Protein AF-A0A2E4D4G0-F1 (afdb_monomer_lite)

Secondary structure (DSSP, 8-state):
-HHHHHH-TT---EEEE-S---TTSTTHHHHHHHHHHTTTT-SEEEEPPPGGG-TTS-TTTHHHHHHHHHHHTTT-HHHHHHHHHHHHHHHHHSS-TTS--GGG--S-SS--HHHHHHHHHTT-HHHHHHHHHHHHHH-TT--HHHHHHHHHHHHHHHHHHHSSSHHHHHHHTT--TTTHHHHHHHTTT--HHHHHHHHHHHHHHHHHHTTSS-S-HHHHHHHHHHHHHHHH----

Foldseek 3Di:
DQVVCVVPVPDAAEEEDADACDPPDPCNVVVVCVQVVCPVPHPYYHYDHDLVVLVLDDPVCSCVLVVCLCVVQPVNVVSSVVLSVVVCCVSVVDPDNPDPPCVPVDSPLQCDLVVLLVCLLQLVLVVNLVNLVSCCVVPVLPCVSNLVSQLLLLCLLLQLVPDPHNQVSNVVSVNDPVCSVSSCLQCVPADNVLSVVLNVLSVVLVCVSVVNDDDRNSVSSSVSSVSSSVRRPPDD

pLDDT: mean 77.41, std 14.79, range [38.28, 95.31]

Radius of gyration: 22.93 Å; chains: 1; bounding box: 68×39×56 Å

Structure (mmCIF, N/CA/C/O backbone):
data_AF-A0A2E4D4G0-F1
#
_entry.id   AF-A0A2E4D4G0-F1
#
loop_
_atom_site.group_PDB
_atom_site.id
_atom_site.type_symbol
_atom_site.label_atom_id
_atom_site.label_alt_id
_atom_site.label_comp_id
_atom_site.label_asym_id
_atom_site.label_entity_id
_atom_site.label_seq_id
_atom_site.pdbx_PDB_ins_code
_atom_site.Cartn_x
_atom_site.Cartn_y
_atom_site.Cartn_z
_atom_site.occupancy
_atom_site.B_iso_or_equiv
_atom_site.auth_seq_id
_atom_site.auth_comp_id
_atom_site.auth_asym_id
_atom_site.auth_atom_id
_atom_site.pdbx_PDB_model_num
ATOM 1 N N . ILE A 1 1 ? 33.700 16.990 -11.639 1.00 74.94 1 ILE A N 1
ATOM 2 C CA . ILE A 1 1 ? 33.362 15.566 -11.360 1.00 74.94 1 ILE A CA 1
ATOM 3 C C . ILE A 1 1 ? 34.624 14.723 -11.328 1.00 74.94 1 ILE A C 1
ATOM 5 O O . ILE A 1 1 ? 34.791 14.026 -10.346 1.00 74.94 1 ILE A O 1
ATOM 9 N N . ALA A 1 2 ? 35.503 14.803 -12.337 1.00 81.69 2 ALA A N 1
ATOM 10 C CA . ALA A 1 2 ? 36.790 14.097 -12.310 1.00 81.69 2 ALA A CA 1
ATOM 11 C C . ALA A 1 2 ? 37.608 14.423 -11.044 1.00 81.69 2 ALA A C 1
ATOM 13 O O . ALA A 1 2 ? 37.882 13.517 -10.274 1.00 81.69 2 ALA A O 1
ATOM 14 N N . GLU A 1 3 ? 37.838 15.709 -10.759 1.00 85.56 3 GLU A N 1
ATOM 15 C CA . GLU A 1 3 ? 38.512 16.170 -9.527 1.00 85.56 3 GLU A CA 1
ATOM 16 C C . GLU A 1 3 ? 37.806 15.669 -8.251 1.00 85.56 3 GLU A C 1
ATOM 18 O O . GLU A 1 3 ? 38.411 15.040 -7.398 1.00 85.56 3 GLU A O 1
ATOM 23 N N . LEU A 1 4 ? 36.476 15.809 -8.171 1.00 83.38 4 LEU A N 1
ATOM 24 C CA . LEU A 1 4 ? 35.685 15.307 -7.034 1.00 83.38 4 LEU A CA 1
ATOM 25 C C . LEU A 1 4 ? 35.773 13.784 -6.838 1.00 83.38 4 LEU A C 1
ATOM 27 O O . LEU A 1 4 ? 35.546 13.298 -5.733 1.00 83.38 4 LEU A O 1
ATOM 31 N N . ARG A 1 5 ? 36.043 13.017 -7.898 1.00 79.06 5 ARG A N 1
ATOM 32 C CA . ARG A 1 5 ? 36.268 11.571 -7.802 1.00 79.06 5 ARG A CA 1
ATOM 33 C C . ARG A 1 5 ? 37.649 11.245 -7.251 1.00 79.06 5 ARG A C 1
ATOM 35 O O . ARG A 1 5 ? 37.779 10.238 -6.562 1.00 79.06 5 ARG A O 1
ATOM 42 N N . GLU A 1 6 ? 38.646 12.061 -7.572 1.00 86.31 6 GLU A N 1
ATOM 43 C CA . GLU A 1 6 ? 39.994 11.934 -7.017 1.00 86.31 6 GLU A CA 1
ATOM 44 C C . GLU A 1 6 ? 39.981 12.252 -5.519 1.00 86.31 6 GLU A C 1
ATOM 46 O O . GLU A 1 6 ? 40.513 11.476 -4.726 1.00 86.31 6 GLU A O 1
ATOM 51 N N . ASP A 1 7 ? 39.269 13.310 -5.125 1.00 90.44 7 ASP A N 1
ATOM 52 C CA . ASP A 1 7 ? 39.141 13.720 -3.723 1.00 90.44 7 ASP A CA 1
ATOM 53 C C . ASP A 1 7 ? 38.283 12.749 -2.887 1.00 90.44 7 ASP A C 1
ATOM 55 O O . ASP A 1 7 ? 38.509 12.577 -1.686 1.00 90.44 7 ASP A O 1
ATOM 59 N N . TYR A 1 8 ? 37.292 12.095 -3.508 1.00 87.12 8 TYR A N 1
ATOM 60 C CA . TYR A 1 8 ? 36.326 11.232 -2.820 1.00 87.12 8 TYR A CA 1
ATOM 61 C C . TYR A 1 8 ? 36.075 9.910 -3.575 1.00 87.12 8 TYR A C 1
ATOM 63 O O . TYR A 1 8 ? 35.025 9.738 -4.204 1.00 87.12 8 TYR A O 1
ATOM 71 N N . PRO A 1 9 ? 36.980 8.916 -3.465 1.00 82.94 9 PRO A N 1
ATOM 72 C CA . PRO A 1 9 ? 36.956 7.701 -4.292 1.00 82.94 9 PRO A CA 1
ATOM 73 C C . PRO A 1 9 ? 35.755 6.777 -4.038 1.00 82.94 9 PRO A C 1
ATOM 75 O O . PRO A 1 9 ? 35.398 5.972 -4.895 1.00 82.94 9 PRO A O 1
ATOM 78 N N . ASN A 1 10 ? 35.110 6.890 -2.874 1.00 87.00 10 ASN A N 1
ATOM 79 C CA . ASN A 1 10 ? 33.938 6.085 -2.512 1.00 87.00 10 ASN A CA 1
ATOM 80 C C . ASN A 1 10 ? 32.603 6.744 -2.900 1.00 87.00 10 ASN A C 1
ATOM 82 O O . ASN A 1 10 ? 31.542 6.135 -2.738 1.00 87.00 10 ASN A O 1
ATOM 86 N N . THR A 1 11 ? 32.630 7.986 -3.389 1.00 83.69 11 THR A N 1
ATOM 87 C CA . THR A 1 11 ? 31.422 8.728 -3.753 1.00 83.69 11 THR A CA 1
ATOM 88 C C . THR A 1 11 ? 30.926 8.288 -5.125 1.00 83.69 11 THR A C 1
ATOM 90 O O . THR A 1 11 ? 31.657 8.337 -6.112 1.00 83.69 11 THR A O 1
ATOM 93 N N . ARG A 1 12 ? 29.653 7.883 -5.198 1.00 83.50 12 ARG A N 1
ATOM 94 C CA . ARG A 1 12 ? 28.996 7.525 -6.461 1.00 83.50 12 ARG A CA 1
ATOM 95 C C . ARG A 1 12 ? 28.355 8.747 -7.098 1.00 83.50 12 ARG A C 1
ATOM 97 O O . ARG A 1 12 ? 27.558 9.438 -6.465 1.00 83.50 12 ARG A O 1
ATOM 104 N N . PHE A 1 13 ? 28.644 8.970 -8.371 1.00 80.12 13 PHE A N 1
ATOM 105 C CA . PHE A 1 13 ? 28.104 10.075 -9.152 1.00 80.12 13 PHE A CA 1
ATOM 106 C C . PHE A 1 13 ? 27.099 9.543 -10.162 1.00 80.12 13 PHE A C 1
ATOM 108 O O . PHE A 1 13 ? 27.410 8.666 -10.962 1.00 80.12 13 PHE A O 1
ATOM 115 N N . SER A 1 14 ? 25.888 10.084 -10.141 1.00 79.00 14 SER A N 1
ATOM 116 C CA . SER A 1 14 ? 24.842 9.718 -11.093 1.00 79.00 14 SER A CA 1
ATOM 117 C C . SER A 1 14 ? 24.362 10.954 -11.830 1.00 79.00 14 SER A C 1
ATOM 119 O O . SER A 1 14 ? 24.298 12.036 -11.248 1.00 79.00 14 SER A O 1
ATOM 121 N N . GLN A 1 15 ? 24.023 10.798 -13.106 1.00 74.50 15 GLN A N 1
ATOM 122 C CA . GLN A 1 15 ? 23.430 11.871 -13.901 1.00 74.50 15 GLN A CA 1
ATOM 123 C C . GLN A 1 15 ? 21.972 11.552 -14.227 1.00 74.50 15 GLN A C 1
ATOM 125 O O . GLN A 1 15 ? 21.652 10.420 -14.584 1.00 74.50 15 GLN A O 1
ATOM 130 N N . TRP A 1 16 ? 21.100 12.551 -14.110 1.00 72.94 16 TRP A N 1
ATOM 131 C CA . TRP A 1 16 ? 19.682 12.449 -14.446 1.00 72.94 16 TRP A CA 1
ATOM 132 C C . TRP A 1 16 ? 19.386 13.343 -15.645 1.00 72.94 16 TRP A C 1
ATOM 134 O O . TRP A 1 16 ? 19.609 14.553 -15.594 1.00 72.94 16 TRP A O 1
ATOM 144 N N . PHE A 1 17 ? 18.851 12.754 -16.710 1.00 70.56 17 PHE A N 1
ATOM 145 C CA . PHE A 1 17 ? 18.351 13.475 -17.873 1.00 70.56 17 PHE A CA 1
ATOM 146 C C . PHE A 1 17 ? 16.834 13.360 -17.941 1.00 70.56 17 PHE A C 1
ATOM 148 O O . PHE A 1 17 ? 16.296 12.261 -18.043 1.00 70.56 17 PHE A O 1
ATOM 155 N N . LEU A 1 18 ? 16.174 14.517 -17.866 1.00 57.22 18 LEU A N 1
ATOM 156 C CA . LEU A 1 18 ? 14.727 14.653 -18.044 1.00 57.22 18 LEU A CA 1
ATOM 157 C C . LEU A 1 18 ? 14.328 14.740 -19.526 1.00 57.22 18 LEU A C 1
ATOM 159 O O . LEU A 1 18 ? 13.176 14.483 -19.873 1.00 57.22 18 LEU A O 1
ATOM 163 N N . ASP A 1 19 ? 15.279 15.099 -20.391 1.00 62.31 19 ASP A N 1
ATOM 164 C CA . ASP A 1 19 ? 15.033 15.279 -21.816 1.00 62.31 19 ASP A CA 1
ATOM 165 C C . ASP A 1 19 ? 15.034 13.919 -22.540 1.00 62.31 19 ASP A C 1
ATOM 167 O O . ASP A 1 19 ? 16.010 13.164 -22.427 1.00 62.31 19 ASP A O 1
ATOM 171 N N . PRO A 1 20 ? 13.991 13.595 -23.328 1.00 62.28 20 PRO A N 1
ATOM 172 C CA . PRO A 1 20 ? 13.909 12.322 -24.029 1.00 62.28 20 PRO A CA 1
ATOM 173 C C . PRO A 1 20 ? 14.962 12.229 -25.141 1.00 62.28 20 PRO A C 1
ATOM 175 O O . PRO A 1 20 ? 15.155 13.150 -25.940 1.00 62.28 20 PRO A O 1
ATOM 178 N N . LEU A 1 21 ? 15.606 11.065 -25.257 1.00 68.00 21 LEU A N 1
ATOM 179 C CA . LEU A 1 21 ? 16.552 10.778 -26.338 1.00 68.00 21 LEU A CA 1
ATOM 180 C C . LEU A 1 21 ? 15.818 10.251 -27.587 1.00 68.00 21 LEU A C 1
ATOM 182 O O . LEU A 1 21 ? 15.889 9.069 -27.923 1.00 68.00 21 LEU A O 1
ATOM 186 N N . ASN A 1 22 ? 15.085 11.131 -28.271 1.00 69.81 22 ASN A N 1
ATOM 187 C CA . ASN A 1 22 ? 14.327 10.794 -29.480 1.00 69.81 22 ASN A CA 1
ATOM 188 C C . ASN A 1 22 ? 15.155 11.042 -30.753 1.00 69.81 22 ASN A C 1
ATOM 190 O O . ASN A 1 22 ? 15.448 12.191 -31.060 1.00 69.81 22 ASN A O 1
ATOM 194 N N . LYS A 1 23 ? 15.452 9.992 -31.539 1.00 71.69 23 LYS A N 1
ATOM 195 C CA . LYS A 1 23 ? 16.206 10.077 -32.814 1.00 71.69 23 LYS A CA 1
ATOM 196 C C . LYS A 1 23 ? 15.590 11.013 -33.860 1.00 71.69 23 LYS A C 1
ATOM 198 O O . LYS A 1 23 ? 16.306 11.487 -34.733 1.00 71.69 23 LYS A O 1
ATOM 203 N N . LYS A 1 24 ? 14.276 11.244 -33.794 1.00 72.81 24 LYS A N 1
ATOM 204 C CA . LYS A 1 24 ? 13.523 12.125 -34.704 1.00 72.81 24 LYS A CA 1
ATOM 205 C C . LYS A 1 24 ? 13.289 13.523 -34.110 1.00 72.81 24 LYS A C 1
ATOM 207 O O . LYS A 1 24 ? 12.659 14.354 -34.754 1.00 72.81 24 LYS A O 1
ATOM 212 N N . GLY A 1 25 ? 13.731 13.768 -32.875 1.00 71.81 25 GLY A N 1
ATOM 213 C CA . GLY A 1 25 ? 13.549 15.045 -32.190 1.00 71.81 25 GLY A CA 1
ATOM 214 C C . GLY A 1 25 ? 14.557 16.105 -32.650 1.00 71.81 25 GLY A C 1
ATOM 215 O O . GLY A 1 25 ? 15.675 15.752 -33.031 1.00 71.81 25 GLY A O 1
ATOM 216 N N . PRO A 1 26 ? 14.204 17.402 -32.571 1.00 78.44 26 PRO A N 1
ATOM 217 C CA . PRO A 1 26 ? 15.084 18.494 -32.999 1.00 78.44 26 PRO A CA 1
ATOM 218 C C . PRO A 1 26 ? 16.384 18.567 -32.181 1.00 78.44 26 PRO A C 1
ATOM 220 O O . PRO A 1 26 ? 17.428 18.931 -32.712 1.00 78.44 26 PRO A O 1
ATOM 223 N N . ASP A 1 27 ? 16.342 18.152 -30.911 1.00 79.81 27 ASP A N 1
ATOM 224 C CA . ASP A 1 27 ? 17.476 18.216 -29.982 1.00 79.81 27 ASP A CA 1
ATOM 225 C C . ASP A 1 27 ? 18.248 16.894 -29.846 1.00 79.81 27 ASP A C 1
ATOM 227 O O . ASP A 1 27 ? 19.063 16.750 -28.934 1.00 79.81 27 ASP A O 1
ATOM 231 N N . TYR A 1 28 ? 18.021 15.911 -30.728 1.00 79.88 28 TYR A N 1
ATOM 232 C CA . TYR A 1 28 ? 18.609 14.571 -30.597 1.00 79.88 28 TYR A CA 1
A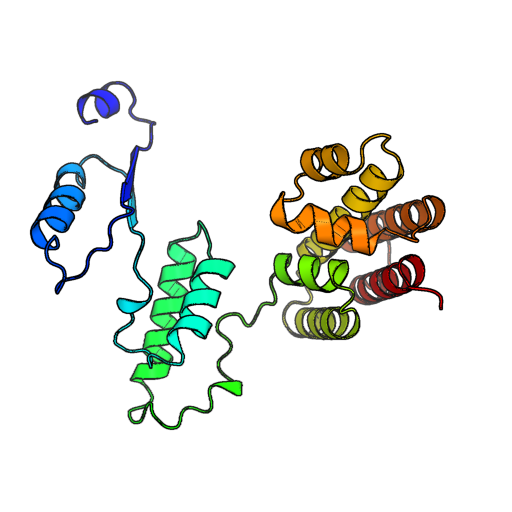TOM 233 C C . TYR A 1 28 ? 20.134 14.591 -30.429 1.00 79.88 28 TYR A C 1
ATOM 235 O O . TYR A 1 28 ? 20.656 14.063 -29.445 1.00 79.88 28 TYR A O 1
ATOM 243 N N . GLU A 1 29 ? 20.852 15.226 -31.359 1.00 83.38 29 GLU A N 1
ATOM 244 C CA . GLU A 1 29 ? 22.320 15.258 -31.331 1.00 83.38 29 GLU A CA 1
ATOM 245 C C . GLU A 1 29 ? 22.845 16.045 -30.125 1.00 83.38 29 GLU A C 1
ATOM 247 O O . GLU A 1 29 ? 23.839 15.660 -29.504 1.00 83.38 29 GLU A O 1
ATOM 252 N N . ARG A 1 30 ? 22.130 17.101 -29.718 1.00 83.88 30 ARG A N 1
ATOM 253 C CA . ARG A 1 30 ? 22.478 17.898 -28.537 1.00 83.88 30 ARG A CA 1
ATOM 254 C C . ARG A 1 30 ? 22.303 17.093 -27.249 1.00 83.88 30 ARG A C 1
ATOM 256 O O . ARG A 1 30 ? 23.202 17.089 -26.409 1.00 83.88 30 ARG A O 1
ATOM 263 N N . ASN A 1 31 ? 21.190 16.380 -27.097 1.00 78.81 31 ASN A N 1
ATOM 264 C CA . ASN A 1 31 ? 20.902 15.561 -25.917 1.00 78.81 31 ASN A CA 1
ATOM 265 C C . ASN A 1 31 ? 21.827 14.344 -25.837 1.00 78.81 31 ASN A C 1
ATOM 267 O O . ASN A 1 31 ? 22.369 14.054 -24.771 1.00 78.81 31 ASN A O 1
ATOM 271 N N . LYS A 1 32 ? 22.093 13.695 -26.974 1.00 79.94 32 LYS A N 1
ATOM 272 C CA . LYS A 1 32 ? 23.083 12.619 -27.087 1.00 79.94 32 LYS A CA 1
ATOM 273 C C . LYS A 1 32 ? 24.466 13.088 -26.641 1.00 79.94 32 LYS A C 1
ATOM 275 O O . LYS A 1 32 ? 25.090 12.422 -25.820 1.00 79.94 32 LYS A O 1
ATOM 280 N N . SER A 1 33 ? 24.921 14.239 -27.136 1.00 84.25 33 SER A N 1
ATOM 281 C CA . SER A 1 33 ? 26.211 14.814 -26.746 1.00 84.25 33 SER A CA 1
ATOM 282 C C . SER A 1 33 ? 26.276 15.086 -25.237 1.00 84.25 33 SER A C 1
ATOM 284 O O . SER A 1 33 ? 27.217 14.652 -24.579 1.00 84.25 33 SER A O 1
ATOM 286 N N . ARG A 1 34 ? 25.225 15.678 -24.650 1.00 80.56 34 ARG A N 1
ATOM 287 C CA . ARG A 1 34 ? 25.148 15.952 -23.200 1.00 80.56 34 ARG A CA 1
ATOM 288 C C . ARG A 1 34 ? 25.203 14.685 -22.341 1.00 80.56 34 ARG A C 1
ATOM 290 O O . ARG A 1 34 ? 25.843 14.699 -21.294 1.00 80.56 34 ARG A O 1
ATOM 297 N N . ILE A 1 35 ? 24.541 13.609 -22.766 1.00 77.56 35 ILE A N 1
ATOM 298 C CA . ILE A 1 35 ? 24.554 12.324 -22.049 1.00 77.56 35 ILE A CA 1
ATOM 299 C C . ILE A 1 35 ? 25.943 11.679 -22.111 1.00 77.56 35 ILE A C 1
ATOM 301 O O . ILE A 1 35 ? 26.424 11.144 -21.109 1.00 77.56 35 ILE A O 1
ATOM 305 N N . LEU A 1 36 ? 26.585 11.727 -23.281 1.00 81.50 36 LEU A N 1
ATOM 306 C CA . LEU A 1 36 ? 27.878 11.086 -23.518 1.00 81.50 36 LEU A CA 1
ATOM 307 C C . LEU A 1 36 ? 29.057 11.861 -22.920 1.00 81.50 36 LEU A C 1
ATOM 309 O O . LEU A 1 36 ? 30.050 11.233 -22.560 1.00 81.50 36 LEU A O 1
ATOM 313 N N . ASP A 1 37 ? 28.938 13.180 -22.767 1.00 83.75 37 ASP A N 1
ATOM 314 C CA . ASP A 1 37 ? 29.978 14.070 -22.230 1.00 83.75 37 ASP A CA 1
ATOM 315 C C . ASP A 1 37 ? 30.582 13.553 -20.912 1.00 83.75 37 ASP A C 1
ATOM 317 O O . ASP A 1 37 ? 31.798 13.532 -20.725 1.00 83.75 37 ASP A O 1
ATOM 321 N N . LYS A 1 38 ? 29.733 13.042 -20.013 1.00 79.12 38 LYS A N 1
ATOM 322 C CA . LYS A 1 38 ? 30.135 12.648 -18.652 1.00 79.12 38 LYS A CA 1
ATOM 323 C C . LYS A 1 38 ? 30.125 11.143 -18.416 1.00 79.12 38 LYS A C 1
ATOM 325 O O . LYS A 1 38 ? 30.397 10.708 -17.301 1.00 79.12 38 LYS A O 1
ATOM 330 N N . ILE A 1 39 ? 29.887 10.334 -19.452 1.00 79.44 39 ILE A N 1
ATOM 331 C CA . ILE A 1 39 ? 29.673 8.884 -19.312 1.00 79.44 39 ILE A CA 1
ATOM 332 C C . ILE A 1 39 ? 30.870 8.142 -18.698 1.00 79.44 39 ILE A C 1
ATOM 334 O O . ILE A 1 39 ? 30.696 7.110 -18.063 1.00 79.44 39 ILE A O 1
ATOM 338 N N . LYS A 1 40 ? 32.088 8.678 -18.858 1.00 78.44 40 LYS A N 1
ATOM 339 C CA . LYS A 1 40 ? 33.323 8.090 -18.313 1.00 78.44 40 LYS A CA 1
ATOM 340 C C . LYS A 1 40 ? 33.565 8.408 -16.834 1.00 78.44 40 LYS A C 1
ATOM 342 O O . LYS A 1 40 ? 34.407 7.767 -16.217 1.00 78.44 40 LYS A O 1
ATOM 347 N N . VAL A 1 41 ? 32.882 9.413 -16.286 1.00 80.00 41 VAL A N 1
ATOM 348 C CA . VAL A 1 41 ? 33.127 9.940 -14.929 1.00 80.00 41 VAL A CA 1
ATOM 349 C C . VAL A 1 41 ? 31.915 9.801 -14.003 1.00 80.00 41 VAL A C 1
ATOM 351 O O . VAL A 1 41 ? 31.972 10.232 -12.854 1.00 80.00 41 VAL A O 1
ATOM 354 N N . VAL A 1 42 ? 30.829 9.194 -14.489 1.00 80.69 42 VAL A N 1
ATOM 355 C CA . VAL A 1 42 ? 29.613 8.883 -13.724 1.00 80.69 42 VAL A CA 1
ATOM 356 C C . VAL A 1 42 ? 29.442 7.370 -13.604 1.00 80.69 42 VAL A C 1
ATOM 358 O O . VAL A 1 42 ? 29.780 6.622 -14.516 1.00 80.69 42 VAL A O 1
ATOM 361 N N . ASP A 1 43 ? 28.895 6.921 -12.482 1.00 79.25 43 ASP A N 1
ATOM 362 C CA . ASP A 1 43 ? 28.601 5.513 -12.196 1.00 79.25 43 ASP A CA 1
ATOM 363 C C . ASP A 1 43 ? 27.317 5.044 -12.875 1.00 79.25 43 ASP A C 1
ATOM 365 O O . ASP A 1 43 ? 27.180 3.876 -13.235 1.00 79.25 43 ASP A O 1
ATOM 369 N N . SER A 1 44 ? 26.350 5.948 -13.042 1.00 68.88 44 SER A N 1
ATOM 370 C CA . SER A 1 44 ? 25.077 5.622 -13.674 1.00 68.88 44 SER A CA 1
ATOM 371 C C . SER A 1 44 ? 24.425 6.833 -14.340 1.00 68.88 44 SER A C 1
ATOM 373 O O . SER A 1 44 ? 24.679 7.989 -13.997 1.00 68.88 44 SER A O 1
ATOM 375 N N . THR A 1 45 ? 23.594 6.555 -15.344 1.00 62.94 45 THR A N 1
ATOM 376 C CA . THR A 1 45 ? 22.823 7.550 -16.095 1.00 62.94 45 THR A CA 1
ATOM 377 C C . THR A 1 45 ? 21.357 7.154 -16.074 1.00 62.94 45 THR A C 1
ATOM 379 O O . THR A 1 45 ? 21.002 6.082 -16.561 1.00 62.94 45 THR A O 1
ATOM 382 N N . PHE A 1 46 ? 20.517 8.033 -15.542 1.00 60.66 46 PHE A N 1
ATOM 383 C CA . PHE A 1 46 ? 19.069 7.892 -15.524 1.00 60.66 46 PHE A CA 1
ATOM 384 C C . PHE A 1 46 ? 18.489 8.690 -16.693 1.00 60.66 46 PHE A C 1
ATOM 386 O O . PHE A 1 46 ? 18.737 9.891 -16.806 1.00 60.66 46 PHE A O 1
ATOM 393 N N . LEU A 1 47 ? 17.753 8.017 -17.577 1.00 60.03 47 LEU A N 1
ATOM 394 C CA . LEU A 1 47 ? 17.079 8.626 -18.723 1.00 60.03 47 LEU A CA 1
ATOM 395 C C . LEU A 1 47 ? 15.571 8.488 -18.529 1.00 60.03 47 LEU A C 1
ATOM 397 O O . LEU A 1 47 ? 15.082 7.374 -18.341 1.00 60.03 47 LEU A O 1
ATOM 401 N N . THR A 1 48 ? 14.828 9.584 -18.633 1.00 54.00 48 THR A N 1
ATOM 402 C CA . THR A 1 48 ? 13.376 9.515 -18.818 1.00 54.00 48 THR A CA 1
ATOM 403 C C . THR A 1 48 ? 13.094 9.239 -20.292 1.00 54.00 48 THR A C 1
ATOM 405 O O . THR A 1 48 ? 13.501 9.979 -21.190 1.00 54.00 48 THR A O 1
ATOM 408 N N . THR A 1 49 ? 12.432 8.123 -20.581 1.00 54.09 49 THR A N 1
ATOM 409 C CA . THR A 1 49 ? 11.953 7.841 -21.938 1.00 54.09 49 THR A CA 1
ATOM 410 C C . THR A 1 49 ? 10.503 8.289 -22.042 1.00 54.09 49 THR A C 1
ATOM 412 O O . THR A 1 49 ? 9.689 7.960 -21.185 1.00 54.09 49 THR A O 1
ATOM 415 N N . SER A 1 50 ? 10.185 9.075 -23.078 1.00 57.03 50 SER A N 1
ATOM 416 C CA . SER A 1 50 ? 8.786 9.342 -23.423 1.00 57.03 50 SER A CA 1
ATOM 417 C C . SER A 1 50 ? 8.116 8.009 -23.777 1.00 57.03 50 SER A C 1
ATOM 419 O O . SER A 1 50 ? 8.741 7.225 -24.503 1.00 57.03 50 SER A O 1
ATOM 421 N N . PRO A 1 51 ? 6.870 7.753 -23.340 1.00 56.31 51 PRO A N 1
ATOM 422 C CA . PRO A 1 51 ? 6.079 6.613 -23.797 1.00 56.31 51 PRO A CA 1
ATOM 423 C C . PRO A 1 51 ? 6.089 6.465 -25.327 1.00 56.31 51 PRO A C 1
ATOM 425 O O . PRO A 1 51 ? 6.191 5.352 -25.832 1.00 56.31 51 PRO A O 1
ATOM 428 N N . ASP A 1 52 ? 6.135 7.577 -26.071 1.00 58.00 52 ASP A N 1
ATOM 429 C CA . ASP A 1 52 ? 6.200 7.597 -27.542 1.00 58.00 52 ASP A CA 1
ATOM 430 C C . ASP A 1 52 ? 7.434 6.885 -28.138 1.00 58.00 52 ASP A C 1
ATOM 432 O O . ASP A 1 52 ? 7.484 6.625 -29.340 1.00 58.00 52 ASP A O 1
ATOM 436 N N . ALA A 1 53 ? 8.447 6.565 -27.324 1.00 61.78 53 ALA A N 1
ATOM 437 C CA . ALA A 1 53 ? 9.624 5.801 -27.738 1.00 61.78 53 ALA A CA 1
ATOM 438 C C . ALA A 1 53 ? 9.355 4.286 -27.881 1.00 61.78 53 ALA A C 1
ATOM 440 O O . ALA A 1 53 ? 10.200 3.559 -28.417 1.00 61.78 53 ALA A O 1
ATOM 441 N N . LEU A 1 54 ? 8.197 3.789 -27.430 1.00 69.81 54 LEU A N 1
ATOM 442 C CA . LEU A 1 54 ? 7.774 2.392 -27.578 1.00 69.81 54 LEU A CA 1
ATOM 443 C C . LEU A 1 54 ? 7.115 2.158 -28.952 1.00 69.81 54 LEU A C 1
ATOM 445 O O . LEU A 1 54 ? 5.967 1.741 -29.032 1.00 69.81 54 LEU A O 1
ATOM 449 N N . GLU A 1 55 ? 7.853 2.384 -30.048 1.00 70.75 55 GLU A N 1
ATOM 450 C CA . GLU A 1 55 ? 7.330 2.295 -31.434 1.00 70.75 55 GLU A CA 1
ATOM 451 C C . GLU A 1 55 ? 6.734 0.918 -31.809 1.00 70.75 55 GLU A C 1
ATOM 453 O O . GLU A 1 55 ? 6.016 0.806 -32.798 1.00 70.75 55 GLU A O 1
ATOM 458 N N . PHE A 1 56 ? 7.042 -0.136 -31.046 1.00 75.06 56 PHE A N 1
ATOM 459 C CA . PHE A 1 56 ? 6.519 -1.491 -31.256 1.00 75.06 56 PHE A CA 1
ATOM 460 C C . PHE A 1 56 ? 5.124 -1.706 -30.646 1.00 75.06 56 PHE A C 1
ATOM 462 O O . PHE A 1 56 ? 4.503 -2.734 -30.912 1.00 75.06 56 PHE A O 1
ATOM 469 N N . LEU A 1 57 ? 4.658 -0.780 -29.804 1.00 72.69 57 LEU A N 1
ATOM 470 C CA . LEU A 1 57 ? 3.385 -0.869 -29.104 1.00 72.69 57 LEU A CA 1
ATOM 471 C C . LEU A 1 57 ? 2.323 -0.022 -29.835 1.00 72.69 57 LEU A C 1
ATOM 473 O O . LEU A 1 57 ? 2.608 1.127 -30.187 1.00 72.69 57 LEU A O 1
ATOM 477 N N . PRO A 1 58 ? 1.102 -0.541 -30.064 1.00 76.38 58 PRO A N 1
ATOM 478 C CA . PRO A 1 58 ? -0.002 0.251 -30.603 1.00 76.38 58 PRO A CA 1
ATOM 479 C C . PRO A 1 58 ? -0.289 1.506 -29.762 1.00 76.38 58 PRO A C 1
ATOM 481 O O . PRO A 1 58 ? -0.203 1.486 -28.533 1.00 76.38 58 PRO A O 1
ATOM 484 N N . LYS A 1 59 ? -0.616 2.623 -30.427 1.00 72.06 59 LYS A N 1
ATOM 485 C CA . LYS A 1 59 ? -0.773 3.940 -29.775 1.00 72.06 59 LYS A CA 1
ATOM 486 C C . LYS A 1 59 ? -1.906 3.981 -28.749 1.00 72.06 59 LYS A C 1
ATOM 488 O O . LYS A 1 59 ? -1.821 4.726 -27.782 1.00 72.06 59 LYS A O 1
ATOM 493 N N . ASP A 1 60 ? -2.954 3.207 -28.976 1.00 68.25 60 ASP A N 1
ATOM 494 C CA . ASP A 1 60 ? -4.109 3.017 -28.097 1.00 68.25 60 ASP A CA 1
ATOM 495 C C . ASP A 1 60 ? -3.761 2.234 -26.823 1.00 68.25 60 ASP A C 1
ATOM 497 O O . ASP A 1 60 ? -4.328 2.495 -25.765 1.00 68.25 60 ASP A O 1
ATOM 501 N N . LEU A 1 61 ? -2.767 1.345 -26.896 1.00 68.06 61 LEU A N 1
ATOM 502 C CA . LEU A 1 61 ? -2.274 0.553 -25.766 1.00 68.06 61 LEU A CA 1
ATOM 503 C C . LEU A 1 61 ? -1.147 1.253 -24.988 1.00 68.06 61 LEU A C 1
ATOM 505 O O . LEU A 1 61 ? -0.805 0.849 -23.874 1.00 68.06 61 LEU A O 1
ATOM 509 N N . LEU A 1 62 ? -0.581 2.324 -25.552 1.00 67.94 62 LEU A N 1
ATOM 510 C CA . LEU A 1 62 ? 0.498 3.109 -24.958 1.00 67.94 62 LEU A CA 1
ATOM 511 C C . LEU A 1 62 ? 0.142 3.700 -23.582 1.00 67.94 62 LEU A C 1
ATOM 513 O O . LEU A 1 62 ? 0.954 3.553 -22.666 1.00 67.94 62 LEU A O 1
ATOM 517 N N . PRO A 1 63 ? -1.035 4.330 -23.377 1.00 62.72 63 PRO A N 1
ATOM 518 C CA . PRO A 1 63 ? -1.394 4.872 -22.069 1.00 62.72 63 PRO A CA 1
ATOM 519 C C . PRO A 1 63 ? -1.568 3.774 -21.017 1.00 62.72 63 PRO A C 1
ATOM 521 O O . PRO A 1 63 ? -1.228 3.993 -19.859 1.00 62.72 63 PRO A O 1
ATOM 524 N N . LEU A 1 64 ? -2.054 2.597 -21.427 1.00 62.78 64 LEU A N 1
ATOM 525 C CA . LEU A 1 64 ? -2.263 1.453 -20.545 1.00 62.78 64 LEU A CA 1
ATOM 526 C C . LEU A 1 64 ? -0.918 0.865 -20.100 1.00 62.78 64 LEU A C 1
ATOM 528 O O . LEU A 1 64 ? -0.561 0.955 -18.931 1.00 62.78 64 LEU A O 1
ATOM 532 N N . PHE A 1 65 ? -0.124 0.334 -21.032 1.00 70.06 65 PHE A N 1
ATOM 533 C CA . PHE A 1 65 ? 1.126 -0.348 -20.683 1.00 70.06 65 PHE A CA 1
ATOM 534 C C . PHE A 1 65 ? 2.252 0.614 -20.297 1.00 70.06 65 PHE A C 1
ATOM 536 O O . PHE A 1 65 ? 3.008 0.340 -19.367 1.00 70.06 65 PHE A O 1
ATOM 543 N N . GLY A 1 66 ? 2.362 1.757 -20.979 1.00 68.62 66 GLY A N 1
ATOM 544 C CA . GLY A 1 66 ? 3.336 2.792 -20.635 1.00 68.62 66 GLY A CA 1
ATOM 545 C C . GLY A 1 66 ? 3.045 3.413 -19.268 1.00 68.62 66 GLY A C 1
ATOM 546 O O . GLY A 1 66 ? 3.971 3.609 -18.480 1.00 68.62 66 GLY A O 1
ATOM 547 N N . GLY A 1 67 ? 1.764 3.650 -18.960 1.00 61.09 67 GLY A N 1
ATOM 548 C CA . GLY A 1 67 ? 1.315 4.103 -17.644 1.00 61.09 67 GLY A CA 1
ATOM 549 C C . GLY A 1 67 ? 1.633 3.091 -16.543 1.00 61.09 67 GLY A C 1
ATOM 550 O O . GLY A 1 67 ? 2.259 3.464 -15.551 1.00 61.09 67 GLY A O 1
ATOM 551 N N . SER A 1 68 ? 1.293 1.813 -16.742 1.00 60.66 68 SER A N 1
ATOM 552 C CA . SER A 1 68 ? 1.572 0.747 -15.770 1.00 60.66 68 SER A CA 1
ATOM 553 C C . SER A 1 68 ? 3.066 0.554 -15.514 1.00 60.66 68 SER A C 1
ATOM 555 O O . SER A 1 68 ? 3.478 0.475 -14.362 1.00 60.66 68 SER A O 1
ATOM 557 N N . ILE A 1 69 ? 3.915 0.546 -16.548 1.00 69.44 69 ILE A N 1
ATOM 558 C CA . ILE A 1 69 ? 5.371 0.409 -16.364 1.00 69.44 69 ILE A CA 1
ATOM 559 C C . ILE A 1 69 ? 5.945 1.588 -15.580 1.00 69.44 69 ILE A C 1
ATOM 561 O O . ILE A 1 69 ? 6.777 1.386 -14.691 1.00 69.44 69 ILE A O 1
ATOM 565 N N . PHE A 1 70 ? 5.499 2.805 -15.902 1.00 63.75 70 PHE A N 1
ATOM 566 C CA . PHE A 1 70 ? 5.932 4.011 -15.209 1.00 63.75 70 PHE A CA 1
ATOM 567 C C . PHE A 1 70 ? 5.517 3.992 -13.734 1.00 63.75 70 PHE A C 1
ATOM 569 O O . PHE A 1 70 ? 6.368 4.195 -12.873 1.00 63.75 70 PHE A O 1
ATOM 576 N N . GLN A 1 71 ? 4.246 3.700 -13.444 1.00 55.28 71 GLN A N 1
ATOM 577 C CA . GLN A 1 71 ? 3.706 3.688 -12.081 1.00 55.28 71 GLN A CA 1
ATOM 578 C C . GLN A 1 71 ? 4.285 2.542 -11.236 1.00 55.28 71 GLN A C 1
ATOM 580 O O . GLN A 1 71 ? 4.681 2.760 -10.094 1.00 55.28 71 GLN A O 1
ATOM 585 N N . ASN A 1 72 ? 4.395 1.334 -11.798 1.00 56.66 72 ASN A N 1
ATOM 586 C CA . ASN A 1 72 ? 4.790 0.133 -11.049 1.00 56.66 72 ASN A CA 1
ATOM 587 C C . ASN A 1 72 ? 6.292 0.051 -10.774 1.00 56.66 72 ASN A C 1
ATOM 589 O O . ASN A 1 72 ? 6.724 -0.645 -9.858 1.00 56.66 72 ASN A O 1
ATOM 593 N N . ASN A 1 73 ? 7.099 0.747 -11.572 1.00 58.12 73 ASN A N 1
ATOM 594 C CA . ASN A 1 73 ? 8.549 0.755 -11.438 1.00 58.12 73 ASN A CA 1
ATOM 595 C C . ASN A 1 73 ? 9.085 2.187 -11.330 1.00 58.12 73 ASN A C 1
ATOM 597 O O . ASN A 1 73 ? 10.209 2.461 -11.763 1.00 58.12 73 ASN A O 1
ATOM 601 N N . GLU A 1 74 ? 8.301 3.119 -10.779 1.00 48.06 74 GLU A N 1
ATOM 602 C CA . GLU A 1 74 ? 8.763 4.483 -10.525 1.00 48.06 74 GLU A CA 1
ATOM 603 C C . GLU A 1 74 ? 10.019 4.417 -9.639 1.00 48.06 74 GLU A C 1
ATOM 605 O O . GLU A 1 74 ? 10.038 3.764 -8.599 1.00 48.06 74 GLU A O 1
ATOM 610 N N . SER A 1 75 ? 11.115 5.040 -10.079 1.00 46.56 75 SER A N 1
ATOM 611 C CA . SER A 1 75 ? 12.449 4.952 -9.448 1.00 46.56 75 SER A CA 1
ATOM 612 C C . SER A 1 75 ? 13.188 3.598 -9.549 1.00 46.56 75 SER A C 1
ATOM 614 O O . SER A 1 75 ? 14.322 3.501 -9.080 1.00 46.56 75 SER A O 1
ATOM 616 N N . ASN A 1 76 ? 12.635 2.579 -10.223 1.00 53.66 76 ASN A N 1
ATOM 617 C CA . ASN A 1 76 ? 13.295 1.295 -10.514 1.00 53.66 76 ASN A CA 1
ATOM 618 C C . ASN A 1 76 ? 13.540 1.110 -12.026 1.00 53.66 76 ASN A C 1
ATOM 620 O O . ASN A 1 76 ? 12.821 0.386 -12.716 1.00 53.66 76 ASN A O 1
ATOM 624 N N . LEU A 1 77 ? 14.595 1.741 -12.555 1.00 61.22 77 LEU A N 1
ATOM 625 C CA . LEU A 1 77 ? 14.914 1.686 -13.992 1.00 61.22 77 LEU A CA 1
ATOM 626 C C . LEU A 1 77 ? 15.205 0.275 -14.519 1.00 61.22 77 LEU A C 1
ATOM 628 O O . LEU A 1 77 ? 14.949 -0.005 -15.690 1.00 61.22 77 LEU A O 1
ATOM 632 N N . LEU A 1 78 ? 15.755 -0.611 -13.684 1.00 60.44 78 LEU A N 1
ATOM 633 C CA . LEU A 1 78 ? 16.001 -1.996 -14.080 1.00 60.44 78 LEU A CA 1
ATOM 634 C C . LEU A 1 78 ? 14.674 -2.737 -14.286 1.00 60.44 78 LEU A C 1
ATOM 636 O O . LEU A 1 78 ? 14.514 -3.422 -15.293 1.00 60.44 78 LEU A O 1
ATOM 640 N N . GLY A 1 79 ? 13.717 -2.528 -13.378 1.00 58.12 79 GLY A N 1
ATOM 641 C CA . GLY A 1 79 ? 12.348 -3.024 -13.511 1.00 58.12 79 GLY A CA 1
ATOM 642 C C . GLY A 1 79 ? 11.663 -2.486 -14.767 1.00 58.12 79 GLY A C 1
ATOM 643 O O . GLY A 1 79 ? 11.215 -3.274 -15.594 1.00 58.12 79 GLY A O 1
ATOM 644 N N . GLN A 1 80 ? 11.708 -1.166 -14.995 1.00 67.94 80 GLN A N 1
ATOM 645 C CA . GLN A 1 80 ? 11.155 -0.554 -16.216 1.00 67.94 80 GLN A CA 1
ATOM 646 C C . GLN A 1 80 ? 11.747 -1.172 -17.491 1.00 67.94 80 GLN A C 1
ATOM 648 O O . GLN A 1 80 ? 11.024 -1.502 -18.431 1.00 67.94 80 GLN A O 1
ATOM 653 N N . LYS A 1 81 ? 13.071 -1.369 -17.526 1.00 71.19 81 LYS A N 1
ATOM 654 C CA . LYS A 1 81 ? 13.766 -1.957 -18.677 1.00 71.19 81 LYS A CA 1
ATOM 655 C C . LYS A 1 81 ? 13.360 -3.413 -18.921 1.00 71.19 81 LYS A C 1
ATOM 657 O O . LYS A 1 81 ? 13.218 -3.804 -20.081 1.00 71.19 81 LYS A O 1
ATOM 662 N N . ASN A 1 82 ? 13.184 -4.200 -17.861 1.00 68.75 82 ASN A N 1
ATOM 663 C CA . ASN A 1 82 ? 12.765 -5.597 -17.964 1.00 68.75 82 ASN A CA 1
ATOM 664 C C . ASN A 1 82 ? 11.330 -5.715 -18.492 1.00 68.75 82 ASN A C 1
ATOM 666 O O . ASN A 1 82 ? 11.094 -6.491 -19.418 1.00 68.75 82 ASN A O 1
ATOM 670 N N . GLU A 1 83 ? 10.408 -4.893 -17.987 1.00 71.81 83 GLU A N 1
ATOM 671 C CA . GLU A 1 83 ? 9.015 -4.875 -18.451 1.00 71.81 83 GLU A CA 1
ATOM 672 C C . GLU A 1 83 ? 8.911 -4.476 -19.929 1.00 71.81 83 GLU A C 1
ATOM 674 O O . GLU A 1 83 ? 8.231 -5.135 -20.715 1.00 71.81 83 GLU A O 1
ATOM 679 N N . VAL A 1 84 ? 9.670 -3.459 -20.359 1.00 78.75 84 VAL A N 1
ATOM 680 C CA . VAL A 1 84 ? 9.736 -3.060 -21.777 1.00 78.75 84 VAL A CA 1
ATOM 681 C C . VAL A 1 84 ? 10.316 -4.174 -22.660 1.00 78.75 84 VAL A C 1
ATOM 683 O O . VAL A 1 84 ? 9.873 -4.357 -23.798 1.00 78.75 84 VAL A O 1
ATOM 686 N N . ALA A 1 85 ? 11.307 -4.925 -22.170 1.00 75.88 85 ALA A N 1
ATOM 687 C CA . ALA A 1 85 ? 11.891 -6.045 -22.909 1.00 75.88 85 ALA A CA 1
ATOM 688 C C . ALA A 1 85 ? 10.897 -7.206 -23.068 1.00 75.88 85 ALA A C 1
ATOM 690 O O . ALA A 1 85 ? 10.786 -7.767 -24.160 1.00 75.88 85 ALA A O 1
ATOM 691 N N . LEU A 1 86 ? 10.139 -7.522 -22.016 1.00 73.38 86 LEU A N 1
ATOM 692 C CA . LEU A 1 86 ? 9.083 -8.530 -22.057 1.00 73.38 86 LEU A CA 1
ATOM 693 C C . LEU A 1 86 ? 7.945 -8.103 -23.000 1.00 73.38 86 LEU A C 1
ATOM 695 O O . LEU A 1 86 ? 7.547 -8.885 -23.863 1.00 73.38 86 LEU A O 1
ATOM 699 N N . LEU A 1 87 ? 7.511 -6.839 -22.932 1.00 75.44 87 LEU A N 1
ATOM 700 C CA . LEU A 1 87 ? 6.565 -6.229 -23.877 1.00 75.44 87 LEU A CA 1
ATOM 701 C C . LEU A 1 87 ? 7.016 -6.398 -25.327 1.00 75.44 87 LEU A C 1
ATOM 703 O O . LEU A 1 87 ? 6.242 -6.840 -26.176 1.00 75.44 87 LEU A O 1
ATOM 707 N N . ARG A 1 88 ? 8.288 -6.101 -25.617 1.00 76.00 88 ARG A N 1
ATOM 708 C CA . ARG A 1 88 ? 8.854 -6.315 -26.954 1.00 76.00 88 ARG A CA 1
ATOM 709 C C . ARG A 1 88 ? 8.746 -7.769 -27.390 1.00 76.00 88 ARG A C 1
ATOM 711 O O . ARG A 1 88 ? 8.376 -8.009 -28.532 1.00 76.00 88 ARG A O 1
ATOM 718 N N . LEU A 1 89 ? 9.060 -8.730 -26.524 1.00 73.62 89 LEU A N 1
ATOM 719 C CA . LEU A 1 89 ? 8.980 -10.153 -26.868 1.00 73.62 89 LEU A CA 1
ATOM 720 C C . LEU A 1 89 ? 7.538 -10.596 -27.156 1.00 73.62 89 LEU A C 1
ATOM 722 O O . LEU A 1 89 ? 7.307 -11.305 -28.137 1.00 73.62 89 LEU A O 1
ATOM 726 N N . LEU A 1 90 ? 6.563 -10.144 -26.364 1.00 70.88 90 LEU A N 1
ATOM 727 C CA . LEU A 1 90 ? 5.152 -10.484 -26.575 1.00 70.88 90 LEU A CA 1
ATOM 728 C C . LEU A 1 90 ? 4.605 -9.911 -27.890 1.00 70.88 90 LEU A C 1
ATOM 730 O O . LEU A 1 90 ? 3.993 -10.643 -28.667 1.00 70.88 90 LEU A O 1
ATOM 734 N N . PHE A 1 91 ? 4.891 -8.641 -28.188 1.00 71.31 91 PHE A N 1
ATOM 735 C CA . PHE A 1 91 ? 4.387 -7.985 -29.400 1.00 71.31 91 PHE A CA 1
ATOM 736 C C . PHE A 1 91 ? 5.157 -8.369 -30.673 1.00 71.31 91 PHE A C 1
ATOM 738 O O . PHE A 1 91 ? 4.565 -8.419 -31.746 1.00 71.31 91 PHE A O 1
ATOM 745 N N . LEU A 1 92 ? 6.457 -8.677 -30.588 1.00 67.12 92 LEU A N 1
ATOM 746 C CA . LEU A 1 92 ? 7.254 -9.088 -31.756 1.00 67.12 92 LEU A CA 1
ATOM 747 C C . LEU A 1 92 ? 7.101 -10.577 -32.098 1.00 67.12 92 LEU A C 1
ATOM 749 O O . LEU A 1 92 ? 7.312 -10.955 -33.251 1.00 67.12 92 LEU A O 1
ATOM 753 N N . SER A 1 93 ? 6.742 -11.428 -31.129 1.00 59.62 93 SER A N 1
ATOM 754 C CA . SER A 1 93 ? 6.448 -12.847 -31.393 1.00 59.62 93 SER A CA 1
ATOM 755 C C . SER A 1 93 ? 5.152 -13.037 -32.189 1.00 59.62 93 SER A C 1
ATOM 757 O O . SER A 1 93 ? 5.038 -13.984 -32.968 1.00 59.62 93 SER A O 1
ATOM 759 N N . HIS A 1 94 ? 4.209 -12.100 -32.076 1.00 56.16 94 HIS A N 1
ATOM 760 C CA . HIS A 1 94 ? 2.943 -12.116 -32.798 1.00 56.16 94 HIS A CA 1
ATOM 761 C C . HIS A 1 94 ? 3.039 -11.226 -34.042 1.00 56.16 94 HIS A C 1
ATOM 763 O O . HIS A 1 94 ? 2.843 -10.017 -33.984 1.00 56.16 94 HIS A O 1
ATOM 769 N N . LYS A 1 95 ? 3.311 -11.825 -35.209 1.00 49.72 95 LYS A N 1
ATOM 770 C CA . LYS A 1 95 ? 3.445 -11.107 -36.497 1.00 49.72 95 LYS A CA 1
ATOM 771 C C . LYS A 1 95 ? 2.213 -10.282 -36.927 1.00 49.72 95 LYS A C 1
ATOM 773 O O . LYS A 1 95 ? 2.339 -9.491 -37.853 1.00 49.72 95 LYS A O 1
ATOM 778 N N . ASN A 1 96 ? 1.068 -10.419 -36.253 1.00 49.38 96 ASN A N 1
ATOM 779 C CA . ASN A 1 96 ? -0.156 -9.656 -36.502 1.00 49.38 96 ASN A CA 1
ATOM 780 C C . ASN A 1 96 ? -0.619 -8.964 -35.210 1.00 49.38 96 ASN A C 1
ATOM 782 O O . ASN A 1 96 ? -1.500 -9.455 -34.509 1.00 49.38 96 ASN A O 1
ATOM 786 N N . ALA A 1 97 ? -0.032 -7.805 -34.907 1.00 51.12 97 ALA A N 1
ATOM 787 C CA . ALA A 1 97 ? -0.297 -7.034 -33.688 1.00 51.12 97 ALA A CA 1
ATOM 788 C C . ALA A 1 97 ? -1.721 -6.439 -33.579 1.00 51.12 97 ALA A C 1
ATOM 790 O O . ALA A 1 97 ? -2.032 -5.789 -32.589 1.00 51.12 97 ALA A O 1
ATOM 791 N N . GLN A 1 98 ? -2.580 -6.628 -34.587 1.00 50.00 98 GLN A N 1
ATOM 792 C CA . GLN A 1 98 ? -3.933 -6.058 -34.620 1.00 50.00 98 GLN A CA 1
ATOM 793 C C . GLN A 1 98 ? -4.988 -6.909 -33.894 1.00 50.00 98 GLN A C 1
ATOM 795 O O . GLN A 1 98 ? -6.044 -6.381 -33.579 1.00 50.00 98 GLN A O 1
ATOM 800 N N . ASN A 1 99 ? -4.694 -8.181 -33.586 1.00 45.88 99 ASN A N 1
ATOM 801 C CA . ASN A 1 99 ? -5.626 -9.115 -32.931 1.00 45.88 99 ASN A CA 1
ATOM 802 C C . ASN A 1 99 ? -4.994 -9.817 -31.713 1.00 45.88 99 ASN A C 1
ATOM 804 O O . ASN A 1 99 ? -5.245 -10.999 -31.478 1.00 45.88 99 ASN A O 1
ATOM 808 N N . LEU A 1 100 ? -4.123 -9.141 -30.961 1.00 51.81 100 LEU A N 1
ATOM 809 C CA . LEU A 1 100 ? -3.770 -9.647 -29.634 1.00 51.81 100 LEU A CA 1
ATOM 810 C C . LEU A 1 100 ? -4.965 -9.382 -28.717 1.00 51.81 100 LEU A C 1
ATOM 812 O O . LEU A 1 100 ? -5.283 -8.226 -28.457 1.00 51.81 100 LEU A O 1
ATOM 816 N N . GLU A 1 101 ? -5.616 -10.440 -28.231 1.00 46.62 101 GLU A N 1
ATOM 817 C CA . GLU A 1 101 ? -6.469 -10.346 -27.044 1.00 46.62 101 GLU A CA 1
ATOM 818 C C . GLU A 1 101 ? -5.573 -9.926 -25.872 1.00 46.62 101 GLU A C 1
ATOM 820 O O . GLU A 1 101 ? -4.914 -10.742 -25.226 1.00 46.62 101 GLU A O 1
ATOM 825 N N . THR A 1 102 ? -5.478 -8.617 -25.646 1.00 48.69 102 THR A N 1
ATOM 826 C CA . THR A 1 102 ? -4.661 -8.023 -24.581 1.00 48.69 102 THR A CA 1
ATOM 827 C C . THR A 1 102 ? -5.257 -8.236 -23.196 1.00 48.69 102 THR A C 1
ATOM 829 O O . THR 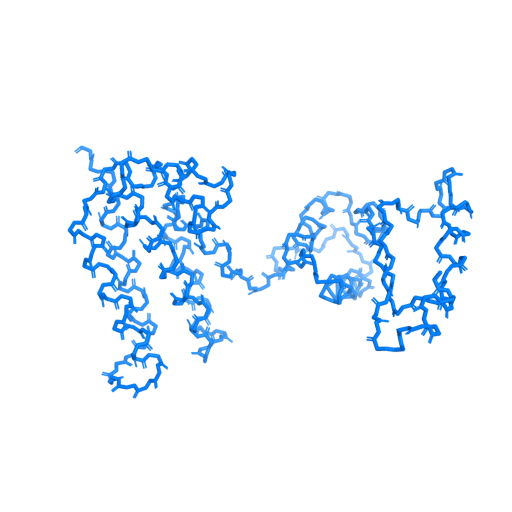A 1 102 ? -4.590 -7.937 -22.211 1.00 48.69 102 THR A O 1
ATOM 832 N N . ASP A 1 103 ? -6.472 -8.782 -23.114 1.00 42.59 103 ASP A N 1
ATOM 833 C CA . ASP A 1 103 ? -7.195 -9.060 -21.869 1.00 42.59 103 ASP A CA 1
ATOM 834 C C . ASP A 1 103 ? -6.413 -10.002 -20.936 1.00 42.59 103 ASP A C 1
ATOM 836 O O . ASP A 1 103 ? -6.542 -9.916 -19.716 1.00 42.59 103 ASP A O 1
ATOM 840 N N . HIS A 1 104 ? -5.542 -10.850 -21.501 1.00 41.69 104 HIS A N 1
ATOM 841 C CA . HIS A 1 104 ? -4.698 -11.796 -20.756 1.00 41.69 104 HIS A CA 1
ATOM 842 C C . HIS A 1 104 ? -3.260 -11.293 -20.545 1.00 41.69 104 HIS A C 1
ATOM 844 O O . HIS A 1 104 ? -2.483 -11.912 -19.817 1.00 41.69 104 HIS A O 1
ATOM 850 N N . ILE A 1 105 ? -2.874 -10.184 -21.190 1.00 44.59 105 ILE A N 1
ATOM 851 C CA . ILE A 1 105 ? -1.530 -9.600 -21.107 1.00 44.59 105 ILE A CA 1
ATOM 852 C C . ILE A 1 105 ? -1.542 -8.524 -20.025 1.00 44.59 105 ILE A C 1
ATOM 854 O O . ILE A 1 105 ? -1.745 -7.340 -20.282 1.00 44.59 105 ILE A O 1
ATOM 858 N N . ILE A 1 106 ? -1.308 -8.949 -18.788 1.00 45.12 106 ILE A N 1
ATOM 859 C CA . ILE A 1 106 ? -1.221 -8.055 -17.637 1.00 45.12 106 ILE A CA 1
ATOM 860 C C . ILE A 1 106 ? 0.260 -7.735 -17.386 1.00 45.12 106 ILE A C 1
ATOM 862 O O . ILE A 1 106 ? 0.982 -8.529 -16.784 1.00 45.12 106 ILE A O 1
ATOM 866 N N . PHE A 1 107 ? 0.733 -6.569 -17.841 1.00 43.00 107 PHE A N 1
ATOM 867 C CA . PHE A 1 107 ? 2.039 -6.032 -17.425 1.00 43.00 107 PHE A CA 1
ATOM 868 C C . PHE A 1 107 ? 1.915 -5.462 -16.017 1.00 43.00 107 PHE A C 1
ATOM 870 O O . PHE A 1 107 ? 1.614 -4.287 -15.805 1.00 43.00 107 PHE A O 1
ATOM 877 N N . GLY A 1 108 ? 2.065 -6.381 -15.069 1.00 40.72 108 GLY A N 1
ATOM 878 C CA . GLY A 1 108 ? 1.701 -6.222 -13.673 1.00 40.72 108 GLY A CA 1
ATOM 879 C C . GLY A 1 108 ? 0.769 -7.345 -13.235 1.00 40.72 108 GLY A C 1
ATOM 880 O O . GLY A 1 108 ? -0.334 -7.081 -12.779 1.00 40.72 108 GLY A O 1
ATOM 881 N N . THR A 1 109 ? 1.197 -8.610 -13.313 1.00 38.28 109 THR A N 1
ATOM 882 C CA . THR A 1 109 ? 0.495 -9.701 -12.607 1.00 38.28 109 THR A CA 1
ATOM 883 C C . THR A 1 109 ? 0.562 -9.557 -11.083 1.00 38.28 109 THR A C 1
ATOM 885 O O . THR A 1 109 ? 0.098 -10.434 -10.368 1.00 38.28 109 THR A O 1
ATOM 888 N N . GLY A 1 110 ? 1.144 -8.483 -10.552 1.00 41.78 110 GLY A N 1
ATOM 889 C CA . GLY A 1 110 ? 1.126 -8.162 -9.139 1.00 41.78 110 GLY A CA 1
ATOM 890 C C . GLY A 1 110 ? 0.403 -6.848 -8.953 1.00 41.78 110 GLY A C 1
ATOM 891 O O . GLY A 1 110 ? 1.002 -5.795 -9.152 1.00 41.78 110 GLY A O 1
ATOM 892 N N . ILE A 1 111 ? -0.855 -6.917 -8.531 1.00 48.66 111 ILE A N 1
ATOM 893 C CA . ILE A 1 111 ? -1.490 -5.810 -7.822 1.00 48.66 111 ILE A CA 1
ATOM 894 C C . ILE A 1 111 ? -0.519 -5.440 -6.708 1.00 48.66 111 ILE A C 1
ATOM 896 O O . ILE A 1 111 ? -0.290 -6.219 -5.781 1.00 48.66 111 ILE A O 1
ATOM 900 N N . SER A 1 112 ? 0.183 -4.324 -6.878 1.00 55.75 112 SER A N 1
ATOM 901 C CA . SER A 1 112 ? 1.242 -3.968 -5.948 1.00 55.75 112 SER A CA 1
ATOM 902 C C . SER A 1 112 ? 0.617 -3.705 -4.578 1.00 55.75 112 SER A C 1
ATOM 904 O O . SER A 1 112 ? -0.557 -3.343 -4.458 1.00 55.75 112 SER A O 1
ATOM 906 N N . ALA A 1 113 ? 1.410 -3.817 -3.516 1.00 52.56 113 ALA A N 1
ATOM 907 C CA . ALA A 1 113 ? 0.964 -3.433 -2.180 1.00 52.56 113 ALA A CA 1
ATOM 908 C C . ALA A 1 113 ? 0.453 -1.967 -2.127 1.00 52.56 113 ALA A C 1
ATOM 910 O O . ALA A 1 113 ? -0.267 -1.606 -1.199 1.00 52.56 113 ALA A O 1
ATOM 911 N N . PHE A 1 114 ? 0.779 -1.134 -3.128 1.00 56.44 114 PHE A N 1
ATOM 912 C CA . PHE A 1 114 ? 0.261 0.225 -3.301 1.00 56.44 114 PHE A CA 1
ATOM 913 C C . PHE A 1 114 ? -1.141 0.272 -3.915 1.00 56.44 114 PHE A C 1
ATOM 915 O O . PHE A 1 114 ? -1.958 1.084 -3.485 1.00 56.44 114 PHE A O 1
ATOM 922 N N . GLU A 1 115 ? -1.450 -0.606 -4.870 1.00 72.00 115 GLU A N 1
ATOM 923 C CA . GLU A 1 115 ? -2.810 -0.724 -5.402 1.00 72.00 115 GLU A CA 1
ATOM 924 C C . GLU A 1 115 ? -3.773 -1.226 -4.322 1.00 72.00 115 GLU A C 1
ATOM 926 O O . GLU A 1 115 ? -4.905 -0.754 -4.242 1.00 72.00 115 GLU A O 1
ATOM 931 N N . LEU A 1 116 ? -3.313 -2.114 -3.430 1.00 84.25 116 LEU A N 1
ATOM 932 C CA . LEU A 1 116 ? -4.108 -2.533 -2.276 1.00 84.25 116 LEU A CA 1
ATOM 933 C C . LEU A 1 116 ? -4.451 -1.348 -1.358 1.00 84.25 116 LEU A C 1
ATOM 935 O O . LEU A 1 116 ? -5.601 -1.231 -0.943 1.00 84.25 116 LEU A O 1
ATOM 939 N N . GLU A 1 117 ? -3.501 -0.447 -1.075 1.00 87.81 117 GLU A N 1
ATOM 940 C CA . GLU A 1 117 ? -3.771 0.782 -0.306 1.00 87.81 117 GLU A CA 1
ATOM 941 C C . GLU A 1 117 ? -4.920 1.577 -0.944 1.00 87.81 117 GLU A C 1
ATOM 943 O O . GLU A 1 117 ? -5.878 1.940 -0.257 1.00 87.81 117 GLU A O 1
ATOM 948 N N . ASP A 1 118 ? -4.857 1.785 -2.261 1.00 84.50 118 ASP A N 1
ATOM 949 C CA . ASP A 1 118 ? -5.866 2.548 -2.995 1.00 84.50 118 ASP A CA 1
ATOM 950 C C . ASP A 1 118 ? -7.232 1.852 -3.010 1.00 84.50 118 ASP A C 1
ATOM 952 O O . ASP A 1 118 ? -8.257 2.506 -2.796 1.00 84.50 118 ASP A O 1
ATOM 956 N N . LEU A 1 119 ? -7.276 0.528 -3.175 1.00 87.25 119 LEU A N 1
ATOM 957 C CA . LEU A 1 119 ? -8.521 -0.244 -3.106 1.00 87.25 119 LEU A CA 1
ATOM 958 C C . LEU A 1 119 ? -9.179 -0.154 -1.724 1.00 87.25 119 LEU A C 1
ATOM 960 O O . LEU A 1 119 ? -10.400 0.003 -1.641 1.00 87.25 119 LEU A O 1
ATOM 964 N N . LEU A 1 120 ? -8.387 -0.201 -0.648 1.00 91.25 120 LEU A N 1
ATOM 965 C CA . LEU A 1 120 ? -8.897 -0.096 0.720 1.00 91.25 120 LEU A CA 1
ATOM 966 C C . LEU A 1 120 ? -9.477 1.298 0.990 1.00 91.25 120 LEU A C 1
ATOM 968 O O . LEU A 1 120 ? -10.639 1.408 1.383 1.00 91.25 120 LEU A O 1
ATOM 972 N N . ILE A 1 121 ? -8.724 2.372 0.722 1.00 90.94 121 ILE A N 1
ATOM 973 C CA . ILE A 1 121 ? -9.177 3.745 1.025 1.00 90.94 121 ILE A CA 1
ATOM 974 C C . ILE A 1 121 ? -10.337 4.203 0.128 1.00 90.94 121 ILE A C 1
ATOM 976 O O . ILE A 1 121 ? -11.151 5.028 0.544 1.00 90.94 121 ILE A O 1
ATOM 980 N N . THR A 1 122 ? -10.448 3.654 -1.087 1.00 88.75 122 THR A N 1
ATOM 981 C CA . THR A 1 122 ? -11.585 3.898 -1.995 1.00 88.75 122 THR A CA 1
ATOM 982 C C . THR A 1 122 ? -12.776 2.973 -1.738 1.00 88.75 122 THR A C 1
ATOM 984 O O . THR A 1 122 ? -13.797 3.102 -2.413 1.00 88.75 122 THR A O 1
ATOM 987 N N . ARG A 1 123 ? -12.691 2.093 -0.727 1.00 89.06 123 ARG A N 1
ATOM 988 C CA . ARG A 1 123 ? -13.752 1.164 -0.292 1.00 89.06 123 ARG A CA 1
ATOM 989 C C . ARG A 1 123 ? -14.112 0.098 -1.327 1.00 89.06 123 ARG A C 1
ATOM 991 O O . ARG A 1 123 ? -15.192 -0.490 -1.261 1.00 89.06 123 ARG A O 1
ATOM 998 N N . ASN A 1 124 ? -13.215 -0.200 -2.262 1.00 87.75 124 ASN A N 1
ATOM 999 C CA . ASN A 1 124 ? -13.396 -1.292 -3.212 1.00 87.75 124 ASN A CA 1
ATOM 1000 C C . ASN A 1 124 ? -12.953 -2.630 -2.593 1.00 87.75 124 ASN A C 1
ATOM 1002 O O . ASN A 1 124 ? -12.027 -3.290 -3.065 1.00 87.75 124 ASN A O 1
ATOM 1006 N N . PHE A 1 125 ? -13.623 -3.018 -1.503 1.00 90.56 125 PHE A N 1
ATOM 1007 C CA . PHE A 1 125 ? -13.271 -4.197 -0.708 1.00 90.56 125 PHE A CA 1
ATOM 1008 C C . PHE A 1 125 ? -13.455 -5.511 -1.472 1.00 90.56 125 PHE A C 1
ATOM 1010 O O . PHE A 1 125 ? -12.667 -6.430 -1.285 1.00 90.56 125 PHE A O 1
ATOM 1017 N N . LYS A 1 126 ? -14.428 -5.583 -2.393 1.00 87.25 126 LYS A N 1
ATOM 1018 C CA . LYS A 1 126 ? -14.604 -6.750 -3.271 1.00 87.25 126 LYS A CA 1
ATOM 1019 C C . LYS A 1 126 ? -13.340 -7.004 -4.094 1.00 87.25 126 LYS A C 1
ATOM 1021 O O . LYS A 1 126 ? -12.783 -8.095 -4.034 1.00 87.25 126 LYS A O 1
ATOM 1026 N N . LYS A 1 127 ? -12.855 -5.975 -4.798 1.00 82.56 127 LYS A N 1
ATOM 1027 C CA . LYS A 1 127 ? -11.633 -6.084 -5.596 1.00 82.56 127 LYS A CA 1
ATOM 1028 C C . LYS A 1 127 ? -10.403 -6.298 -4.709 1.00 82.56 127 LYS A C 1
ATOM 1030 O O . LYS A 1 127 ? -9.536 -7.072 -5.077 1.00 82.56 127 LYS A O 1
ATOM 1035 N N . ALA A 1 128 ? -10.343 -5.686 -3.521 1.00 87.75 128 ALA A N 1
ATOM 1036 C CA . ALA A 1 128 ? -9.261 -5.930 -2.559 1.00 87.75 128 ALA A CA 1
ATOM 1037 C C . ALA A 1 128 ? -9.188 -7.401 -2.097 1.00 87.75 128 ALA A C 1
ATOM 1039 O O . ALA A 1 128 ? -8.096 -7.948 -1.958 1.00 87.75 128 ALA A O 1
ATOM 1040 N N . LEU A 1 129 ? -10.331 -8.059 -1.887 1.00 89.00 129 LEU A N 1
ATOM 1041 C CA . LEU A 1 129 ? -10.378 -9.482 -1.543 1.00 89.00 129 LEU A CA 1
ATOM 1042 C C . LEU A 1 129 ? -10.018 -10.370 -2.739 1.00 89.00 129 LEU A C 1
ATOM 1044 O O . LEU A 1 129 ? -9.280 -11.337 -2.570 1.00 89.00 129 LEU A O 1
ATOM 1048 N N . GLU A 1 130 ? -10.487 -10.044 -3.947 1.00 83.12 130 GLU A N 1
ATOM 1049 C CA . GLU A 1 130 ? -10.083 -10.740 -5.182 1.00 83.12 130 GLU A CA 1
ATOM 1050 C C . GLU A 1 130 ? -8.559 -10.679 -5.376 1.00 83.12 130 GLU A C 1
ATOM 1052 O O . GLU A 1 130 ? -7.927 -11.707 -5.619 1.00 83.12 130 GLU A O 1
ATOM 1057 N N . THR A 1 131 ? -7.956 -9.506 -5.157 1.00 79.44 131 THR A N 1
ATOM 1058 C CA . THR A 1 131 ? -6.501 -9.301 -5.151 1.00 79.44 131 THR A CA 1
ATOM 1059 C C . THR A 1 131 ? -5.784 -10.239 -4.190 1.00 79.44 131 THR A C 1
ATOM 1061 O O . THR A 1 131 ? -4.784 -10.854 -4.548 1.00 79.44 131 THR A O 1
ATOM 1064 N N . ILE A 1 132 ? -6.258 -10.329 -2.949 1.00 84.50 132 ILE A N 1
ATOM 1065 C CA . ILE A 1 132 ? -5.574 -11.096 -1.903 1.00 84.50 132 ILE A CA 1
ATOM 1066 C C . ILE A 1 132 ? -5.710 -12.588 -2.137 1.00 84.50 132 ILE A C 1
ATOM 1068 O O . ILE A 1 132 ? -4.731 -13.306 -1.961 1.00 84.50 132 ILE A O 1
ATOM 1072 N N . ASN A 1 133 ? -6.874 -13.045 -2.599 1.00 84.38 133 ASN A N 1
ATOM 1073 C CA . ASN A 1 133 ? -7.056 -14.427 -3.031 1.00 84.38 133 ASN A CA 1
ATOM 1074 C C . ASN A 1 133 ? -6.093 -14.766 -4.173 1.00 84.38 133 ASN A C 1
ATOM 1076 O O . ASN A 1 133 ? -5.391 -15.772 -4.113 1.00 84.38 133 ASN A O 1
ATOM 1080 N N . TYR A 1 134 ? -5.985 -13.879 -5.164 1.00 79.50 134 TYR A N 1
ATOM 1081 C CA . TYR A 1 134 ? -5.030 -14.044 -6.250 1.00 79.50 134 TYR A CA 1
ATOM 1082 C C . TYR A 1 134 ? -3.579 -14.110 -5.732 1.00 79.50 134 TYR A C 1
ATOM 1084 O O . TYR A 1 134 ? -2.838 -15.016 -6.111 1.00 79.50 134 TYR A O 1
ATOM 1092 N N . MET A 1 135 ? -3.172 -13.214 -4.824 1.00 75.94 135 MET A N 1
ATOM 1093 C CA . MET A 1 135 ? -1.829 -13.226 -4.224 1.00 75.94 135 MET A CA 1
ATOM 1094 C C . MET A 1 135 ? -1.570 -14.471 -3.371 1.00 75.94 135 MET A C 1
ATOM 1096 O O . MET A 1 135 ? -0.477 -15.022 -3.430 1.00 75.94 135 MET A O 1
ATOM 1100 N N . ARG A 1 136 ? -2.562 -14.958 -2.622 1.00 83.00 136 ARG A N 1
ATOM 1101 C CA . ARG A 1 136 ? -2.460 -16.200 -1.846 1.00 83.00 136 ARG A CA 1
ATOM 1102 C C . ARG A 1 136 ? -2.163 -17.395 -2.745 1.00 83.00 136 ARG A C 1
ATOM 1104 O O . ARG A 1 136 ? -1.334 -18.233 -2.393 1.00 83.00 136 ARG A O 1
ATOM 1111 N N . ASP A 1 137 ? -2.843 -17.469 -3.885 1.00 77.31 137 ASP A N 1
ATOM 1112 C CA . ASP A 1 137 ? -2.765 -18.617 -4.785 1.00 77.31 137 ASP A CA 1
ATOM 1113 C C . ASP A 1 137 ? -1.457 -18.621 -5.606 1.00 77.31 137 ASP A C 1
ATOM 1115 O O . ASP A 1 137 ? -0.973 -19.691 -5.978 1.00 77.31 137 ASP A O 1
ATOM 1119 N N . HIS A 1 138 ? -0.843 -17.448 -5.830 1.00 67.62 138 HIS A N 1
ATOM 1120 C CA . HIS A 1 138 ? 0.366 -17.292 -6.655 1.00 67.62 138 HIS A CA 1
ATOM 1121 C C . HIS A 1 138 ? 1.657 -16.986 -5.862 1.00 67.62 138 HIS A C 1
ATOM 1123 O O . HIS A 1 138 ? 2.742 -17.306 -6.344 1.00 67.62 138 HIS A O 1
ATOM 1129 N N . ASP A 1 139 ? 1.572 -16.403 -4.659 1.00 67.12 139 ASP A N 1
ATOM 1130 C CA . ASP A 1 139 ? 2.712 -16.009 -3.808 1.00 67.12 139 ASP A CA 1
ATOM 1131 C C . ASP A 1 139 ? 2.413 -16.199 -2.301 1.00 67.12 139 ASP A C 1
ATOM 1133 O O . ASP A 1 139 ? 2.465 -15.283 -1.473 1.00 67.12 139 ASP A O 1
ATOM 1137 N N . ARG A 1 140 ? 2.085 -17.441 -1.918 1.00 65.75 140 ARG A N 1
ATO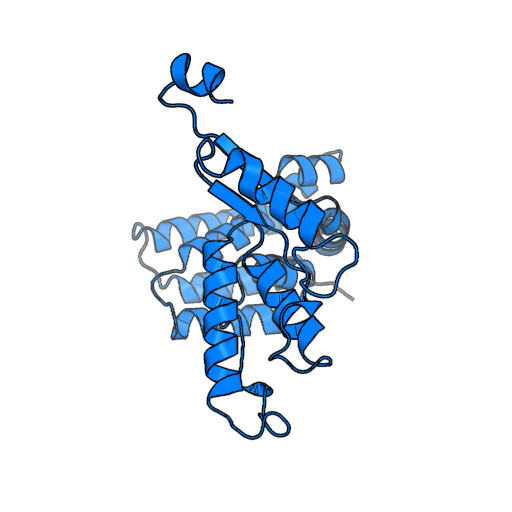M 1138 C CA . ARG A 1 140 ? 1.626 -17.796 -0.560 1.00 65.75 140 ARG A CA 1
ATOM 1139 C C . ARG A 1 140 ? 2.620 -17.473 0.565 1.00 65.75 140 ARG A C 1
ATOM 1141 O O . ARG A 1 140 ? 2.211 -17.364 1.721 1.00 65.75 140 ARG A O 1
ATOM 1148 N N . GLN A 1 141 ? 3.913 -17.372 0.254 1.00 66.81 141 GLN A N 1
ATOM 1149 C CA . GLN A 1 141 ? 4.977 -17.141 1.243 1.00 66.81 141 GLN A CA 1
ATOM 1150 C C . GLN A 1 141 ? 5.219 -15.652 1.530 1.00 66.81 141 GLN A C 1
ATOM 1152 O O . GLN A 1 141 ? 5.917 -15.324 2.489 1.00 66.81 141 GLN A O 1
ATOM 1157 N N . ASN A 1 142 ? 4.636 -14.750 0.740 1.00 72.94 142 ASN A N 1
ATOM 1158 C CA . ASN A 1 142 ? 4.943 -13.324 0.770 1.00 72.94 142 ASN A CA 1
ATOM 1159 C C . ASN A 1 142 ? 3.763 -12.476 1.275 1.00 72.94 142 ASN A C 1
ATOM 1161 O O . ASN A 1 142 ? 3.354 -11.491 0.666 1.00 72.94 142 ASN A O 1
ATOM 1165 N N . SER A 1 143 ? 3.204 -12.845 2.428 1.00 82.69 143 SER A N 1
ATOM 1166 C CA . SER A 1 143 ? 2.128 -12.097 3.097 1.00 82.69 143 SER A CA 1
ATOM 1167 C C . SER A 1 143 ? 2.613 -10.824 3.804 1.00 82.69 143 SER A C 1
ATOM 1169 O O . SER A 1 143 ? 1.814 -9.934 4.095 1.00 82.69 143 SER A O 1
ATOM 1171 N N . ALA A 1 144 ? 3.917 -10.696 4.077 1.00 84.00 144 ALA A N 1
ATOM 1172 C CA . ALA A 1 144 ? 4.468 -9.590 4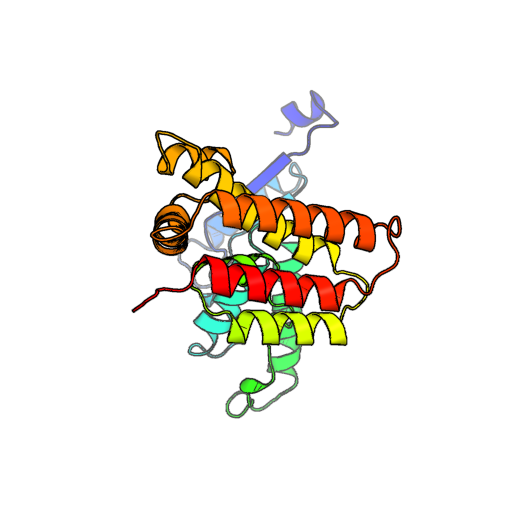.865 1.00 84.00 144 ALA A CA 1
ATOM 1173 C C . ALA A 1 144 ? 4.205 -8.186 4.268 1.00 84.00 144 ALA A C 1
ATOM 1175 O O . ALA A 1 144 ? 3.787 -7.306 5.024 1.00 84.00 144 ALA A O 1
ATOM 1176 N N . PRO A 1 145 ? 4.367 -7.938 2.951 1.00 81.81 145 PRO A N 1
ATOM 1177 C CA . PRO A 1 145 ? 4.063 -6.632 2.359 1.00 81.81 145 PRO A CA 1
ATOM 1178 C C . PRO A 1 145 ? 2.577 -6.262 2.450 1.00 81.81 145 PRO A C 1
ATOM 1180 O O . PRO A 1 145 ? 2.244 -5.099 2.665 1.00 81.81 145 PRO A O 1
ATOM 1183 N N . ILE A 1 146 ? 1.685 -7.251 2.341 1.00 87.25 146 ILE A N 1
ATOM 1184 C CA . ILE A 1 146 ? 0.230 -7.065 2.453 1.00 87.25 146 ILE A CA 1
ATOM 1185 C C . ILE A 1 146 ? -0.129 -6.644 3.879 1.00 87.25 146 ILE A C 1
ATOM 1187 O O . ILE A 1 146 ? -0.815 -5.640 4.080 1.00 87.25 146 ILE A O 1
ATOM 1191 N N . ILE A 1 147 ? 0.397 -7.371 4.870 1.00 90.00 147 ILE A N 1
ATOM 1192 C CA . ILE A 1 147 ? 0.223 -7.055 6.294 1.00 90.00 147 ILE A CA 1
ATOM 1193 C C . ILE A 1 147 ? 0.736 -5.644 6.583 1.00 90.00 147 ILE A C 1
ATOM 1195 O O . ILE A 1 147 ? 0.045 -4.859 7.232 1.00 90.00 147 ILE A O 1
ATOM 1199 N N . TRP A 1 148 ? 1.915 -5.297 6.064 1.00 88.94 148 TRP A N 1
ATOM 1200 C CA . TRP A 1 148 ? 2.504 -3.975 6.249 1.00 88.94 148 TRP A CA 1
ATOM 1201 C C . TRP A 1 148 ? 1.642 -2.859 5.645 1.00 88.94 148 TRP A C 1
ATOM 1203 O O . TRP A 1 148 ? 1.401 -1.855 6.318 1.00 88.94 148 TRP A O 1
ATOM 1213 N N . THR A 1 149 ? 1.119 -3.035 4.427 1.00 89.38 149 THR A N 1
ATOM 1214 C CA . THR A 1 149 ? 0.212 -2.056 3.808 1.00 89.38 149 THR A CA 1
ATOM 1215 C C . THR A 1 149 ? -1.047 -1.860 4.644 1.00 89.38 149 THR A C 1
ATOM 1217 O O . THR A 1 149 ? -1.420 -0.723 4.937 1.00 89.38 149 THR A O 1
ATOM 1220 N N . ILE A 1 150 ? -1.694 -2.949 5.063 1.00 92.62 150 ILE A N 1
ATOM 1221 C CA . ILE A 1 150 ? -2.917 -2.877 5.872 1.00 92.62 150 ILE A CA 1
ATOM 1222 C C . ILE A 1 150 ? -2.621 -2.185 7.210 1.00 92.62 150 ILE A C 1
ATOM 1224 O O . ILE A 1 150 ? -3.352 -1.277 7.613 1.00 92.62 150 ILE A O 1
ATOM 1228 N N . ALA A 1 151 ? -1.509 -2.538 7.862 1.00 93.38 151 ALA A N 1
ATOM 1229 C CA . ALA A 1 151 ? -1.065 -1.903 9.100 1.00 93.38 151 ALA A CA 1
ATOM 1230 C C . ALA A 1 151 ? -0.820 -0.401 8.912 1.00 93.38 151 ALA A C 1
ATOM 1232 O O . ALA A 1 151 ? -1.253 0.404 9.738 1.00 93.38 151 ALA A O 1
ATOM 1233 N N . LYS A 1 152 ? -0.170 -0.001 7.814 1.00 92.06 152 LYS A N 1
ATOM 1234 C CA . LYS A 1 152 ? 0.065 1.407 7.475 1.00 92.06 152 LYS A CA 1
ATOM 1235 C C . LYS A 1 152 ? -1.252 2.166 7.312 1.00 92.06 152 LYS A C 1
ATOM 1237 O O . LYS A 1 152 ? -1.385 3.252 7.880 1.00 92.06 152 LYS A O 1
ATOM 1242 N N . VAL A 1 153 ? -2.224 1.604 6.586 1.00 94.12 153 VAL A N 1
ATOM 1243 C CA . VAL A 1 153 ? -3.549 2.219 6.389 1.00 94.12 153 VAL A CA 1
ATOM 1244 C C . VAL A 1 153 ? -4.253 2.406 7.731 1.00 94.12 153 VAL A C 1
ATOM 1246 O O . VAL A 1 153 ? -4.664 3.523 8.053 1.00 94.12 153 VAL A O 1
ATOM 1249 N N . ILE A 1 154 ? -4.339 1.346 8.542 1.00 94.88 154 ILE A N 1
ATOM 1250 C CA . ILE A 1 154 ? -4.998 1.371 9.857 1.00 94.88 154 ILE A CA 1
ATOM 1251 C C . ILE A 1 154 ? -4.330 2.394 10.783 1.00 94.88 154 ILE A C 1
ATOM 1253 O O . ILE A 1 154 ? -5.020 3.237 11.357 1.00 94.88 154 ILE A O 1
ATOM 1257 N N . ASN A 1 155 ? -3.000 2.378 10.895 1.00 94.31 155 ASN A N 1
ATOM 1258 C CA . ASN A 1 155 ? -2.253 3.288 11.769 1.00 94.31 155 ASN A CA 1
ATOM 1259 C C . ASN A 1 155 ? -2.351 4.753 11.330 1.00 94.31 155 ASN A C 1
ATOM 1261 O O . ASN A 1 155 ? -2.495 5.642 12.175 1.00 94.31 155 ASN A O 1
ATOM 1265 N N . SER A 1 156 ? -2.331 5.014 10.021 1.00 93.75 156 SER A N 1
ATOM 1266 C CA . SER A 1 156 ? -2.535 6.359 9.470 1.00 93.75 156 SER A CA 1
ATOM 1267 C C . SER A 1 156 ? -3.940 6.874 9.788 1.00 93.75 156 SER A C 1
ATOM 1269 O O . SER A 1 156 ? -4.103 8.011 10.237 1.00 93.75 156 SER A O 1
ATOM 1271 N N . CYS A 1 157 ? -4.956 6.019 9.631 1.00 94.38 157 CYS A N 1
ATOM 1272 C CA . CYS A 1 157 ? -6.337 6.333 9.989 1.00 94.38 157 CYS A CA 1
ATOM 1273 C C . CYS A 1 157 ? -6.492 6.595 11.492 1.00 94.38 157 CYS A C 1
ATOM 1275 O O . CYS A 1 157 ? -7.060 7.615 11.880 1.00 94.38 157 CYS A O 1
ATOM 1277 N N . LEU A 1 158 ? -5.939 5.726 12.340 1.00 93.88 158 LEU A N 1
ATOM 1278 C CA . LEU A 1 158 ? -6.003 5.854 13.795 1.00 93.88 158 LEU A CA 1
ATOM 1279 C C . LEU A 1 158 ? -5.325 7.141 14.280 1.00 93.88 158 LEU A C 1
ATOM 1281 O O . LEU A 1 158 ? -5.926 7.907 15.034 1.00 93.88 158 LEU A O 1
ATOM 1285 N N . SER A 1 159 ? -4.121 7.427 13.778 1.00 92.00 159 SER A N 1
ATOM 1286 C CA . SER A 1 159 ? -3.395 8.665 14.087 1.00 92.00 159 SER A CA 1
ATOM 1287 C C . SER A 1 159 ? -4.191 9.897 13.662 1.00 92.00 159 SER A C 1
ATOM 1289 O O . SER A 1 159 ? -4.262 10.886 14.390 1.00 92.00 159 SER A O 1
ATOM 1291 N N . SER A 1 160 ? -4.840 9.834 12.495 1.00 93.31 160 SER A N 1
ATOM 1292 C CA . SER A 1 160 ? -5.710 10.908 12.025 1.00 93.31 160 SER A CA 1
ATOM 1293 C C . SER A 1 160 ? -6.974 11.075 12.867 1.00 93.31 160 SER A C 1
ATOM 1295 O O . SER A 1 160 ? -7.475 12.195 12.946 1.00 93.31 160 SER A O 1
ATOM 1297 N N . LEU A 1 161 ? -7.526 10.005 13.442 1.00 92.19 161 LEU A N 1
ATOM 1298 C CA . LEU A 1 161 ? -8.714 10.073 14.296 1.00 92.19 161 LEU A CA 1
ATOM 1299 C C . LEU A 1 161 ? -8.390 10.613 15.698 1.00 92.19 161 LEU A C 1
ATOM 1301 O O . LEU A 1 161 ? -9.226 11.296 16.286 1.00 92.19 161 LEU A O 1
ATOM 1305 N N . GLN A 1 162 ? -7.189 10.340 16.216 1.00 91.12 162 GLN A N 1
ATOM 1306 C CA . GLN A 1 162 ? -6.725 10.806 17.531 1.00 91.12 162 GLN A CA 1
ATOM 1307 C C . GLN A 1 162 ? -6.193 12.248 17.518 1.00 91.12 162 GLN A C 1
ATOM 1309 O O . GLN A 1 162 ? -6.172 12.912 18.554 1.00 91.12 162 GLN A O 1
ATOM 1314 N N . ALA A 1 163 ? -5.744 12.742 16.363 1.00 90.81 163 ALA A N 1
ATOM 1315 C CA . ALA A 1 163 ? -5.145 14.063 16.250 1.00 90.81 163 ALA A CA 1
ATOM 1316 C C . ALA A 1 163 ? -6.179 15.198 16.208 1.00 90.81 163 ALA A C 1
ATOM 1318 O O . ALA A 1 163 ? -7.235 15.101 15.583 1.00 90.81 163 ALA A O 1
ATOM 1319 N N . THR A 1 164 ? -5.799 16.345 16.774 1.00 84.50 164 THR A N 1
ATOM 1320 C CA . THR A 1 164 ? -6.540 17.608 16.631 1.00 84.50 164 THR A CA 1
ATOM 1321 C C . THR A 1 164 ? -6.530 18.111 15.184 1.00 84.50 164 THR A C 1
ATOM 1323 O O . THR A 1 164 ? -7.551 18.581 14.686 1.00 84.50 164 THR A O 1
ATOM 1326 N N . ASN A 1 165 ? -5.401 17.962 14.477 1.00 89.88 165 ASN A N 1
ATOM 1327 C CA . ASN A 1 165 ? -5.274 18.262 13.050 1.00 89.88 165 ASN A CA 1
ATOM 1328 C C . ASN A 1 165 ? -5.074 16.980 12.228 1.00 89.88 165 ASN A C 1
ATOM 1330 O O . ASN A 1 165 ? -3.979 16.421 12.136 1.00 89.88 165 ASN A O 1
ATOM 1334 N N . ARG A 1 166 ? -6.161 16.550 11.581 1.00 88.12 166 ARG A N 1
ATOM 1335 C CA . ARG A 1 166 ? -6.222 15.321 10.777 1.00 88.12 166 ARG A CA 1
ATOM 1336 C C . ARG A 1 166 ? -5.262 15.334 9.582 1.00 88.12 166 ARG A C 1
ATOM 1338 O O . ARG A 1 166 ? -4.614 14.333 9.301 1.00 88.12 166 ARG A O 1
ATOM 1345 N N . ASN A 1 167 ? -5.134 16.469 8.889 1.00 87.19 167 ASN A N 1
ATOM 1346 C CA . ASN A 1 167 ? -4.311 16.562 7.678 1.00 87.19 167 ASN A CA 1
ATOM 1347 C C . ASN A 1 167 ? -2.818 16.412 8.005 1.00 87.19 167 ASN A C 1
ATOM 1349 O O . ASN A 1 167 ? -2.114 15.665 7.329 1.00 87.19 167 ASN A O 1
ATOM 1353 N N . SER A 1 168 ? -2.340 17.108 9.044 1.00 87.25 168 SER A N 1
ATOM 1354 C CA . SER A 1 168 ? -0.934 17.019 9.454 1.00 87.25 168 SER A CA 1
ATOM 1355 C C . SER A 1 168 ? -0.596 15.640 10.009 1.00 87.25 168 SER A C 1
ATOM 1357 O O . SER A 1 168 ? 0.496 15.145 9.765 1.00 87.25 168 SER A O 1
ATOM 1359 N N . ALA A 1 169 ? -1.530 14.988 10.708 1.00 90.00 169 ALA A N 1
ATOM 1360 C CA . ALA A 1 169 ? -1.325 13.635 11.216 1.00 90.00 169 ALA A CA 1
ATOM 1361 C C . ALA A 1 169 ? -1.149 12.603 10.091 1.00 90.00 169 ALA A C 1
ATOM 1363 O O . ALA A 1 169 ? -0.263 11.755 10.182 1.00 90.00 169 ALA A O 1
ATOM 1364 N N . LEU A 1 170 ? -1.940 12.699 9.017 1.00 90.12 170 LEU A N 1
ATOM 1365 C CA . LEU A 1 170 ? -1.780 11.849 7.831 1.00 90.12 170 LEU A CA 1
ATOM 1366 C C . LEU A 1 170 ? -0.438 12.117 7.132 1.00 90.12 170 LEU A C 1
ATOM 1368 O O . LEU A 1 170 ? 0.298 11.177 6.841 1.00 90.12 170 LEU A O 1
ATOM 1372 N N . ALA A 1 171 ? -0.083 13.388 6.926 1.00 84.81 171 ALA A N 1
ATOM 1373 C CA . ALA A 1 171 ? 1.186 13.761 6.296 1.00 84.81 171 ALA A CA 1
ATOM 1374 C C . ALA A 1 171 ? 2.407 13.279 7.105 1.00 84.81 171 ALA A C 1
ATOM 1376 O O . ALA A 1 171 ? 3.337 12.711 6.536 1.00 84.81 171 ALA A O 1
ATOM 1377 N N . ASN A 1 172 ? 2.376 13.424 8.434 1.00 88.12 172 ASN A N 1
ATOM 1378 C CA . ASN A 1 172 ? 3.444 12.963 9.327 1.00 88.12 172 ASN A CA 1
ATOM 1379 C C . ASN A 1 172 ? 3.592 11.432 9.343 1.00 88.12 172 ASN A C 1
ATOM 1381 O O . ASN A 1 172 ? 4.675 10.932 9.626 1.00 88.12 172 ASN A O 1
ATOM 1385 N N . ASN A 1 173 ? 2.529 10.691 9.011 1.00 84.62 173 ASN A N 1
ATOM 1386 C CA . ASN A 1 173 ? 2.558 9.235 8.837 1.00 84.62 173 ASN A CA 1
ATOM 1387 C C . ASN A 1 173 ? 2.948 8.801 7.407 1.00 84.62 173 ASN A C 1
ATOM 1389 O O . ASN A 1 173 ? 2.816 7.629 7.056 1.00 84.62 173 ASN A O 1
ATOM 1393 N N . GLY A 1 174 ? 3.429 9.723 6.565 1.00 80.00 174 GLY A N 1
ATOM 1394 C CA . GLY A 1 174 ? 3.904 9.409 5.215 1.00 80.00 174 GLY A CA 1
ATOM 1395 C C . GLY A 1 174 ? 2.789 9.210 4.184 1.00 80.00 174 GLY A C 1
ATOM 1396 O O . GLY A 1 174 ? 3.017 8.589 3.144 1.00 80.00 174 GLY A O 1
ATOM 1397 N N . VAL A 1 175 ? 1.579 9.718 4.446 1.00 85.44 175 VAL A N 1
ATOM 1398 C CA . VAL A 1 175 ? 0.505 9.756 3.445 1.00 85.44 175 VAL A CA 1
ATOM 1399 C C . VAL A 1 175 ? 0.759 10.908 2.473 1.00 85.44 175 VAL A C 1
ATOM 1401 O O . VAL A 1 175 ? 0.887 12.067 2.871 1.00 85.44 175 VAL A O 1
ATOM 1404 N N . TRP A 1 176 ? 0.788 10.596 1.178 1.00 77.12 176 TRP A N 1
ATOM 1405 C CA . TRP A 1 176 ? 0.940 11.581 0.109 1.00 77.12 176 TRP A CA 1
ATOM 1406 C C . TRP A 1 176 ? -0.183 12.618 0.129 1.00 77.12 176 TRP A C 1
ATOM 1408 O O . TRP A 1 176 ? -1.351 12.277 0.321 1.00 77.12 176 TRP A O 1
ATOM 1418 N N . ALA A 1 177 ? 0.144 13.879 -0.165 1.00 76.00 177 ALA A N 1
ATOM 1419 C CA . ALA A 1 177 ? -0.829 14.974 -0.176 1.00 76.00 177 ALA A CA 1
ATOM 1420 C C . ALA A 1 177 ? -2.037 14.701 -1.095 1.00 76.00 177 ALA A C 1
ATOM 1422 O O . ALA A 1 177 ? -3.171 15.020 -0.735 1.00 76.00 177 ALA A O 1
ATOM 1423 N N . SER A 1 178 ? -1.809 14.040 -2.236 1.00 81.12 178 SER A N 1
ATOM 1424 C CA . SER A 1 178 ? -2.853 13.607 -3.175 1.00 81.12 178 SER A CA 1
ATOM 1425 C C . SER A 1 178 ? -3.835 12.594 -2.573 1.00 81.12 178 SER A C 1
ATOM 1427 O O . SER A 1 178 ? -4.996 12.557 -2.979 1.00 81.12 178 SER A O 1
ATOM 1429 N N . LYS A 1 179 ? -3.398 11.803 -1.582 1.00 82.31 179 LYS A N 1
ATOM 1430 C CA . LYS A 1 179 ? -4.193 10.746 -0.947 1.00 82.31 179 LYS A CA 1
ATOM 1431 C C . LYS A 1 179 ? -4.941 11.198 0.311 1.00 82.31 179 LYS A C 1
ATOM 1433 O O . LYS A 1 179 ? -5.931 10.570 0.684 1.00 82.31 179 LYS A O 1
ATOM 1438 N N . ILE A 1 180 ? -4.547 12.320 0.927 1.00 86.75 180 ILE A N 1
ATOM 1439 C CA . ILE A 1 180 ? -5.141 12.832 2.182 1.00 86.75 180 ILE A CA 1
ATOM 1440 C C . ILE A 1 180 ? -6.668 12.947 2.097 1.00 86.75 180 ILE A C 1
ATOM 1442 O O . ILE A 1 180 ? -7.368 12.604 3.050 1.00 86.75 180 ILE A O 1
ATOM 1446 N N . LYS A 1 181 ? -7.201 13.415 0.961 1.00 89.94 181 LYS A N 1
ATOM 1447 C CA . LYS A 1 181 ? -8.651 13.541 0.767 1.00 89.94 181 LYS A CA 1
ATOM 1448 C C . LYS A 1 181 ? -9.360 12.188 0.906 1.00 89.94 181 LYS A C 1
ATOM 1450 O O . LYS A 1 181 ? -10.312 12.094 1.673 1.00 89.94 181 LYS A O 1
ATOM 1455 N N . TYR A 1 182 ? -8.862 11.153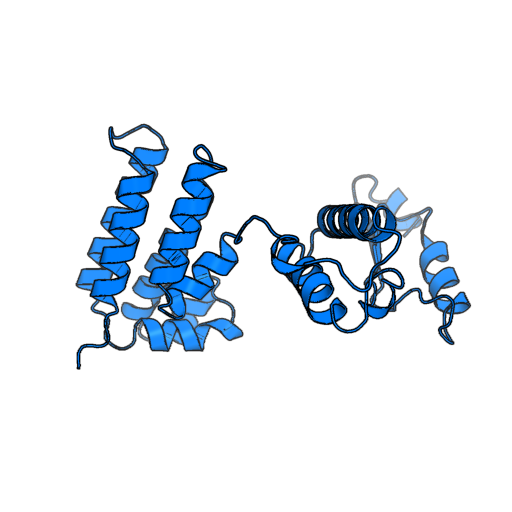 0.231 1.00 90.06 182 TYR A N 1
ATOM 1456 C CA . TYR A 1 182 ? -9.459 9.816 0.263 1.00 90.06 182 TYR A CA 1
ATOM 1457 C C . TYR A 1 182 ? -9.416 9.212 1.664 1.00 90.06 182 TYR A C 1
ATOM 1459 O O . TYR A 1 182 ? -10.427 8.704 2.131 1.00 90.06 182 TYR A O 1
ATOM 1467 N N . TYR A 1 183 ? -8.302 9.364 2.385 1.00 92.75 183 TYR A N 1
ATOM 1468 C CA . TYR A 1 183 ? -8.206 8.932 3.783 1.00 92.75 183 TYR A CA 1
ATOM 1469 C C . TYR A 1 183 ? -9.239 9.619 4.685 1.00 92.75 183 TYR A C 1
ATOM 1471 O O . TYR A 1 183 ? -9.839 8.977 5.543 1.00 92.75 183 TYR A O 1
ATOM 1479 N N . LYS A 1 184 ? -9.491 10.918 4.491 1.00 91.50 184 LYS A N 1
ATOM 1480 C CA . LYS A 1 184 ? -10.505 11.648 5.269 1.00 91.50 184 LYS A CA 1
ATOM 1481 C C . LYS A 1 184 ? -11.921 11.188 4.964 1.00 91.50 184 LYS A C 1
ATOM 1483 O O . LYS A 1 184 ? -12.721 11.062 5.889 1.00 91.50 184 LYS A O 1
ATOM 1488 N N . ASP A 1 185 ? -12.220 10.960 3.690 1.00 91.62 185 ASP A N 1
ATOM 1489 C CA . ASP A 1 185 ? -13.516 10.439 3.259 1.00 91.62 185 ASP A CA 1
ATOM 1490 C C . ASP A 1 185 ? -13.715 8.999 3.764 1.00 91.62 185 ASP A C 1
ATOM 1492 O O . ASP A 1 185 ? -14.808 8.626 4.196 1.00 91.62 185 ASP A O 1
ATOM 1496 N N . PHE A 1 186 ? -12.636 8.217 3.810 1.00 92.12 186 PHE A N 1
ATOM 1497 C CA . PHE A 1 186 ? -12.610 6.860 4.338 1.00 92.12 186 PHE A CA 1
ATOM 1498 C C . PHE A 1 186 ? -12.967 6.808 5.830 1.00 92.12 186 PHE A C 1
ATOM 1500 O O . PHE A 1 186 ? -13.892 6.090 6.202 1.00 92.12 186 PHE A O 1
ATOM 1507 N N . ILE A 1 187 ? -12.337 7.640 6.666 1.00 91.38 187 ILE A N 1
ATOM 1508 C CA . ILE A 1 187 ? -12.552 7.650 8.128 1.00 91.38 187 ILE A CA 1
ATOM 1509 C C . ILE A 1 187 ? -13.698 8.561 8.594 1.00 91.38 187 ILE A C 1
ATOM 1511 O O . ILE A 1 187 ? -13.864 8.790 9.791 1.00 91.38 187 ILE A O 1
ATOM 1515 N N . LYS A 1 188 ? -14.483 9.139 7.676 1.00 88.06 188 LYS A N 1
ATOM 1516 C CA . LYS A 1 188 ? -15.446 10.210 7.992 1.00 88.06 188 LYS A CA 1
ATOM 1517 C C . LYS A 1 188 ? -16.460 9.843 9.086 1.00 88.06 188 LYS A C 1
ATOM 1519 O O . LYS A 1 188 ? -16.801 10.711 9.885 1.00 88.06 188 LYS A O 1
ATOM 1524 N N . LYS A 1 189 ? -16.933 8.593 9.106 1.00 85.56 189 LYS A N 1
ATOM 1525 C CA . LYS A 1 189 ? -17.882 8.047 10.097 1.00 85.56 189 LYS A CA 1
ATOM 1526 C C . LYS A 1 189 ? -17.249 7.002 11.035 1.00 85.56 189 LYS A C 1
ATOM 1528 O O . LYS A 1 189 ? -17.972 6.358 11.776 1.00 85.56 189 LYS A O 1
ATOM 1533 N N . ALA A 1 190 ? -15.933 6.818 10.975 1.00 88.38 190 ALA A N 1
ATOM 1534 C CA . ALA A 1 190 ? -15.250 5.766 11.719 1.00 88.38 190 ALA A CA 1
ATOM 1535 C C . ALA A 1 190 ? -15.078 6.120 13.201 1.00 88.38 190 ALA A C 1
ATOM 1537 O O . ALA A 1 190 ? -14.783 7.276 13.536 1.00 88.38 190 ALA A O 1
ATOM 1538 N N . GLU A 1 191 ? -15.167 5.120 14.078 1.00 89.88 191 GLU A N 1
ATOM 1539 C CA . GLU A 1 191 ? -14.890 5.296 15.501 1.00 89.88 191 GLU A CA 1
ATOM 1540 C C . GLU A 1 191 ? -13.440 4.944 15.868 1.00 89.88 191 GLU A C 1
ATOM 1542 O O . GLU A 1 191 ? -12.844 3.982 15.378 1.00 89.88 191 GLU A O 1
ATOM 1547 N N . ILE A 1 192 ? -12.871 5.687 16.826 1.00 91.00 192 ILE A N 1
ATOM 1548 C CA . ILE A 1 192 ? -11.517 5.422 17.347 1.00 91.00 192 ILE A CA 1
ATOM 1549 C C . ILE A 1 192 ? -11.426 4.004 17.928 1.00 91.00 192 ILE A C 1
ATOM 1551 O O . ILE A 1 192 ? -10.412 3.330 17.759 1.00 91.00 192 ILE A O 1
ATOM 1555 N N . LYS A 1 193 ? -12.482 3.540 18.609 1.00 91.38 193 LYS A N 1
ATOM 1556 C CA . LYS A 1 193 ? -12.511 2.227 19.265 1.00 91.38 193 LYS A CA 1
ATOM 1557 C C . LYS A 1 193 ? -12.395 1.081 18.255 1.00 91.38 193 LYS A C 1
ATOM 1559 O O . LYS A 1 193 ? -11.668 0.123 18.512 1.00 91.38 193 LYS A O 1
ATOM 1564 N N . GLU A 1 194 ? -13.058 1.199 17.108 1.00 92.25 194 GLU A N 1
ATOM 1565 C CA . GLU A 1 194 ? -13.002 0.208 16.029 1.00 92.25 194 GLU A CA 1
ATOM 1566 C C . GLU A 1 194 ? -11.598 0.142 15.420 1.00 92.25 194 GLU A C 1
ATOM 1568 O O . GLU A 1 194 ? -11.022 -0.940 15.304 1.00 92.25 194 GLU A O 1
ATOM 1573 N N . PHE A 1 195 ? -10.989 1.299 15.136 1.00 93.88 195 PHE A N 1
ATOM 1574 C CA . PHE A 1 195 ? -9.624 1.367 14.604 1.00 93.88 195 PHE A CA 1
ATOM 1575 C C . PHE A 1 195 ? -8.555 0.912 15.610 1.00 93.88 195 PHE A C 1
ATOM 1577 O O . PHE A 1 195 ? -7.564 0.304 15.211 1.00 93.88 195 PHE A O 1
ATOM 1584 N N . MET A 1 196 ? -8.763 1.122 16.914 1.00 92.38 196 MET A N 1
ATOM 1585 C CA . MET A 1 196 ? -7.917 0.531 17.963 1.00 92.38 196 MET A CA 1
ATOM 1586 C C . MET A 1 196 ? -8.030 -1.000 17.982 1.00 92.38 196 MET A C 1
ATOM 1588 O O . MET A 1 196 ? -7.020 -1.689 18.122 1.00 92.38 196 MET A O 1
ATOM 1592 N N . SER A 1 197 ? -9.239 -1.548 17.806 1.00 94.19 197 SER A N 1
ATOM 1593 C CA . SER A 1 197 ? -9.438 -2.998 17.692 1.00 94.19 197 SER A CA 1
ATOM 1594 C C . SER A 1 197 ? -8.751 -3.565 16.448 1.00 94.19 197 SER A C 1
ATOM 1596 O O . SER A 1 197 ? -8.043 -4.564 16.549 1.00 94.19 197 SER A O 1
ATOM 1598 N N . LEU A 1 198 ? -8.903 -2.907 15.296 1.00 94.62 198 LEU A N 1
ATOM 1599 C CA . LEU A 1 198 ? -8.226 -3.267 14.047 1.00 94.62 198 LEU A CA 1
ATOM 1600 C C . LEU A 1 198 ? -6.700 -3.244 14.188 1.00 94.62 198 LEU A C 1
ATOM 1602 O O . LEU A 1 198 ? -6.029 -4.155 13.709 1.00 94.62 198 LEU A O 1
ATOM 1606 N N . ASN A 1 199 ? -6.155 -2.246 14.889 1.00 95.19 199 ASN A N 1
ATOM 1607 C CA . ASN A 1 199 ? -4.720 -2.157 15.155 1.00 95.19 199 ASN A CA 1
ATOM 1608 C C . ASN A 1 199 ? -4.215 -3.340 16.010 1.00 95.19 199 ASN A C 1
ATOM 1610 O O . ASN A 1 199 ? -3.174 -3.936 15.735 1.00 95.19 199 ASN A O 1
ATOM 1614 N N . ASN A 1 200 ? -4.988 -3.748 17.018 1.00 94.44 200 ASN A N 1
ATOM 1615 C CA . ASN A 1 200 ? -4.645 -4.927 17.814 1.00 94.44 200 ASN A CA 1
ATOM 1616 C C . ASN A 1 200 ? -4.698 -6.221 16.987 1.00 94.44 200 ASN A C 1
ATOM 1618 O O . ASN A 1 200 ? -3.843 -7.089 17.161 1.00 94.44 200 ASN A O 1
ATOM 1622 N N . GLU A 1 201 ? -5.677 -6.367 16.090 1.00 94.44 201 GLU A N 1
ATOM 1623 C CA . GLU A 1 201 ? -5.765 -7.545 15.219 1.00 94.44 201 GLU A CA 1
ATOM 1624 C C . GLU A 1 201 ? -4.619 -7.588 14.199 1.00 94.44 201 GLU A C 1
ATOM 1626 O O . GLU A 1 201 ? -3.995 -8.638 14.056 1.00 94.44 201 GLU A O 1
ATOM 1631 N N . ILE A 1 202 ? -4.256 -6.473 13.551 1.00 94.31 202 ILE A N 1
ATOM 1632 C CA . ILE A 1 202 ? -3.144 -6.477 12.583 1.00 94.31 202 ILE A CA 1
ATOM 1633 C C . ILE A 1 202 ? -1.792 -6.774 13.252 1.00 94.31 202 ILE A C 1
ATOM 1635 O O . ILE A 1 202 ? -0.966 -7.481 12.675 1.00 94.31 202 ILE A O 1
ATOM 1639 N N . LEU A 1 203 ? -1.590 -6.338 14.503 1.00 92.81 203 LEU A N 1
ATOM 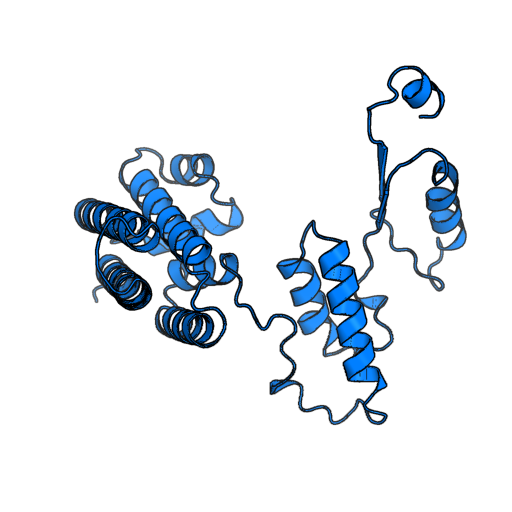1640 C CA . LEU A 1 203 ? -0.419 -6.726 15.294 1.00 92.81 203 LEU A CA 1
ATOM 1641 C C . LEU A 1 203 ? -0.389 -8.240 15.560 1.00 92.81 203 LEU A C 1
ATOM 1643 O O . LEU A 1 203 ? 0.665 -8.863 15.446 1.00 92.81 203 LEU A O 1
ATOM 1647 N N . LYS A 1 204 ? -1.536 -8.856 15.881 1.00 94.00 204 LYS A N 1
ATOM 1648 C CA . LYS A 1 204 ? -1.617 -10.320 16.037 1.00 94.00 204 LYS A CA 1
ATOM 1649 C C . LYS A 1 204 ? -1.278 -11.036 14.733 1.00 94.00 204 LYS A C 1
ATOM 1651 O O . LYS A 1 204 ? -0.567 -12.035 14.778 1.00 94.00 204 LYS A O 1
ATOM 1656 N N . ILE A 1 205 ? -1.738 -10.525 13.591 1.00 93.62 205 ILE A N 1
ATOM 1657 C CA . ILE A 1 205 ? -1.420 -11.093 12.273 1.00 93.62 205 ILE A CA 1
ATOM 1658 C C . ILE A 1 205 ? 0.078 -11.036 11.994 1.00 93.62 205 ILE A C 1
ATOM 1660 O O . ILE A 1 205 ? 0.642 -12.027 11.540 1.00 93.62 205 ILE A O 1
ATOM 1664 N N . ASP A 1 206 ? 0.745 -9.929 12.313 1.00 89.81 206 ASP A N 1
ATOM 1665 C CA . ASP A 1 206 ? 2.200 -9.829 12.172 1.00 89.81 206 ASP A CA 1
ATOM 1666 C C . ASP A 1 206 ? 2.935 -10.873 13.042 1.00 89.81 206 ASP A C 1
ATOM 1668 O O . ASP A 1 206 ? 3.886 -11.510 12.586 1.00 89.81 206 ASP A O 1
ATOM 1672 N N . LEU A 1 207 ? 2.450 -11.138 14.263 1.00 90.19 207 LEU A N 1
ATOM 1673 C CA . LEU A 1 207 ? 2.987 -12.203 15.124 1.00 90.19 207 LEU A CA 1
ATOM 1674 C C . LEU A 1 207 ? 2.726 -13.614 14.565 1.00 90.19 207 LEU A C 1
ATOM 1676 O O . LEU A 1 207 ? 3.606 -14.473 14.653 1.00 90.19 207 LEU A O 1
ATOM 1680 N N . ILE A 1 208 ? 1.548 -13.858 13.982 1.00 91.44 208 ILE A N 1
ATOM 1681 C CA . ILE A 1 208 ? 1.214 -15.116 13.288 1.00 91.44 208 ILE A CA 1
ATOM 1682 C C . ILE A 1 208 ? 2.145 -15.312 12.088 1.00 91.44 208 ILE A C 1
ATOM 1684 O O . ILE A 1 208 ? 2.756 -16.368 11.947 1.00 91.44 208 ILE A O 1
ATOM 1688 N N . ASN A 1 209 ? 2.332 -14.269 11.276 1.00 88.12 209 ASN A N 1
ATOM 1689 C CA . ASN A 1 209 ? 3.206 -14.284 10.105 1.00 88.12 209 ASN A CA 1
ATOM 1690 C C . ASN A 1 209 ? 4.675 -14.556 10.470 1.00 88.12 209 ASN A C 1
ATOM 1692 O O . ASN A 1 209 ? 5.390 -15.220 9.725 1.00 88.12 209 ASN A O 1
ATOM 1696 N N . LYS A 1 210 ? 5.121 -14.094 11.644 1.00 87.69 210 LYS A N 1
ATOM 1697 C CA . LYS A 1 210 ? 6.448 -14.398 12.212 1.00 87.69 210 LYS A CA 1
ATOM 1698 C C . LYS A 1 210 ? 6.554 -15.801 12.827 1.00 87.69 210 LYS A C 1
ATOM 1700 O O . LYS A 1 210 ? 7.614 -16.157 13.335 1.00 87.69 210 LYS A O 1
ATOM 1705 N N . GLY A 1 211 ? 5.476 -16.587 12.820 1.00 86.75 211 GLY A N 1
ATOM 1706 C CA . GLY A 1 211 ? 5.423 -17.938 13.384 1.00 86.75 211 GLY A CA 1
ATOM 1707 C C . GLY A 1 211 ? 5.357 -17.991 14.914 1.00 86.75 211 GLY A C 1
ATOM 1708 O O . GLY A 1 211 ? 5.532 -19.062 15.492 1.00 86.75 211 GLY A O 1
ATOM 1709 N N . ILE A 1 212 ? 5.112 -16.858 15.584 1.00 89.06 212 ILE A N 1
ATOM 1710 C CA . ILE A 1 212 ? 5.034 -16.774 17.054 1.00 89.06 212 ILE A CA 1
ATOM 1711 C C . ILE A 1 212 ? 3.699 -17.343 17.552 1.00 89.06 212 ILE A C 1
ATOM 1713 O O . ILE A 1 212 ? 3.639 -17.995 18.595 1.00 89.06 212 ILE A O 1
ATOM 1717 N N . LEU A 1 213 ? 2.624 -17.114 16.796 1.00 88.56 213 LEU A N 1
ATOM 1718 C CA . LEU A 1 213 ? 1.281 -17.622 17.069 1.00 88.56 213 LEU A CA 1
ATOM 1719 C C . LEU A 1 213 ? 0.877 -18.638 15.995 1.00 88.56 213 LEU A C 1
ATOM 1721 O O . LEU A 1 213 ? 1.224 -18.484 14.827 1.00 88.56 213 LEU A O 1
ATOM 1725 N N . LYS A 1 214 ? 0.117 -19.670 16.378 1.00 86.25 214 LYS A N 1
ATOM 1726 C CA . LYS A 1 214 ? -0.372 -20.697 15.446 1.00 86.25 214 LYS A CA 1
ATOM 1727 C C . LYS A 1 214 ? -1.747 -20.321 14.897 1.00 86.25 214 LYS A C 1
ATOM 1729 O O . LYS A 1 214 ? -2.747 -20.511 15.583 1.00 86.25 214 LYS A O 1
ATOM 1734 N N . ALA A 1 215 ? -1.780 -19.817 13.669 1.00 88.69 215 ALA A N 1
ATOM 1735 C CA . ALA A 1 215 ? -2.990 -19.596 12.880 1.00 88.69 215 ALA A CA 1
ATOM 1736 C C . ALA A 1 215 ? -2.631 -19.517 11.385 1.00 88.69 215 ALA A C 1
ATOM 1738 O O . ALA A 1 215 ? -1.456 -19.404 11.038 1.00 88.69 215 ALA A O 1
ATOM 1739 N N . GLU A 1 216 ? -3.634 -19.585 10.511 1.00 89.88 216 GLU A N 1
ATOM 1740 C CA . GLU A 1 216 ? -3.459 -19.386 9.068 1.00 89.88 216 GLU A CA 1
ATOM 1741 C C . GLU A 1 216 ? -3.432 -17.875 8.766 1.00 89.88 216 GLU A C 1
ATOM 1743 O O . GLU A 1 216 ? -4.365 -17.149 9.105 1.00 89.88 216 GLU A O 1
ATOM 1748 N N . THR A 1 217 ? -2.324 -17.378 8.204 1.00 90.25 217 THR A N 1
ATOM 1749 C CA . THR A 1 217 ? -2.082 -15.936 8.013 1.00 90.25 217 THR A CA 1
ATOM 1750 C C . THR A 1 217 ? -3.068 -15.280 7.042 1.00 90.25 217 THR A C 1
ATOM 1752 O O . THR A 1 217 ? -3.532 -14.171 7.303 1.00 90.25 217 THR A O 1
ATOM 1755 N N . TRP A 1 218 ? -3.386 -15.937 5.927 1.00 89.81 218 TRP A N 1
ATOM 1756 C CA . TRP A 1 218 ? -4.221 -15.398 4.852 1.00 89.81 218 TRP A CA 1
ATOM 1757 C C . TRP A 1 218 ? -5.690 -15.276 5.266 1.00 89.81 218 TRP A C 1
ATOM 1759 O O . TRP A 1 218 ? -6.303 -14.238 5.022 1.00 89.81 218 TRP A O 1
ATOM 1769 N N . GLU A 1 219 ? -6.220 -16.258 5.993 1.00 91.25 219 GLU A N 1
ATOM 1770 C CA . GLU A 1 219 ? -7.550 -16.206 6.604 1.00 91.25 219 GLU A CA 1
ATOM 1771 C C . GLU A 1 219 ? -7.671 -15.016 7.566 1.00 91.25 219 GLU A C 1
ATOM 1773 O O . GLU A 1 219 ? -8.694 -14.328 7.599 1.00 91.25 219 GLU A O 1
ATOM 1778 N N . GLN A 1 220 ? -6.617 -14.721 8.340 1.00 92.88 220 GLN A N 1
ATOM 1779 C CA . GLN A 1 220 ? -6.643 -13.556 9.226 1.00 92.88 220 GLN A CA 1
ATOM 1780 C C . GLN A 1 220 ? -6.541 -12.229 8.462 1.00 92.88 220 GLN A C 1
ATOM 1782 O O . GLN A 1 220 ? -7.188 -11.257 8.859 1.00 92.88 220 GLN A O 1
ATOM 1787 N N . ILE A 1 221 ? -5.769 -12.175 7.371 1.00 92.94 221 ILE A N 1
ATOM 1788 C CA . ILE A 1 221 ? -5.705 -10.995 6.494 1.00 92.94 221 ILE A CA 1
ATOM 1789 C C . ILE A 1 221 ? -7.096 -10.685 5.929 1.00 92.94 221 ILE A C 1
ATOM 1791 O O . ILE A 1 221 ? -7.561 -9.548 6.037 1.00 92.94 221 ILE A O 1
ATOM 1795 N N . GLU A 1 222 ? -7.784 -11.692 5.385 1.00 93.38 222 GLU A N 1
ATOM 1796 C CA . GLU A 1 222 ? -9.151 -11.550 4.871 1.00 93.38 222 GLU A CA 1
ATOM 1797 C C . GLU A 1 222 ? -10.108 -11.059 5.965 1.00 93.38 222 GLU A C 1
ATOM 1799 O O . GLU A 1 222 ? -10.858 -10.099 5.761 1.00 93.38 222 GLU A O 1
ATOM 1804 N N . ARG A 1 223 ? -10.023 -11.643 7.167 1.00 94.44 223 ARG A N 1
ATOM 1805 C CA . ARG A 1 223 ? -10.833 -11.235 8.322 1.00 94.44 223 ARG A CA 1
ATOM 1806 C C . ARG A 1 223 ? -10.626 -9.766 8.695 1.00 94.44 223 ARG A C 1
ATOM 1808 O O . ARG A 1 223 ? -11.609 -9.065 8.932 1.00 94.44 223 ARG A O 1
ATOM 1815 N N . VAL A 1 224 ? -9.385 -9.277 8.737 1.00 95.31 224 VAL A N 1
ATOM 1816 C CA . VAL A 1 224 ? -9.114 -7.865 9.064 1.00 95.31 224 VAL A CA 1
ATOM 1817 C C . VAL A 1 224 ? -9.654 -6.917 7.996 1.00 95.31 224 VAL A C 1
ATOM 1819 O O . VAL A 1 224 ? -10.114 -5.827 8.335 1.00 95.31 224 VAL A O 1
ATOM 1822 N N . ILE A 1 225 ? -9.672 -7.322 6.728 1.00 93.44 225 ILE A N 1
ATOM 1823 C CA . ILE A 1 225 ? -10.249 -6.504 5.653 1.00 93.44 225 ILE A CA 1
ATOM 1824 C C . ILE A 1 225 ? -11.763 -6.398 5.781 1.00 93.44 225 ILE A C 1
ATOM 1826 O O . ILE A 1 225 ? -12.301 -5.304 5.622 1.00 93.44 225 ILE A O 1
ATOM 1830 N N . LEU A 1 226 ? -12.439 -7.492 6.130 1.00 94.06 226 LEU A N 1
ATOM 1831 C CA . LEU A 1 226 ? -13.874 -7.466 6.416 1.00 94.06 226 LEU A CA 1
ATOM 1832 C C . LEU A 1 226 ? -14.182 -6.591 7.640 1.00 94.06 226 LEU A C 1
ATOM 1834 O O . LEU A 1 226 ? -15.067 -5.742 7.585 1.00 94.06 226 LEU A O 1
ATOM 1838 N N . MET A 1 227 ? -13.386 -6.695 8.709 1.00 93.44 227 MET A N 1
ATOM 1839 C CA . MET A 1 227 ? -13.527 -5.805 9.869 1.00 93.44 227 MET A CA 1
ATOM 1840 C C . MET A 1 227 ? -13.313 -4.328 9.500 1.00 93.44 227 MET A C 1
ATOM 1842 O O . MET A 1 227 ? -13.992 -3.448 10.028 1.00 93.44 227 MET A O 1
ATOM 1846 N N . LEU A 1 228 ? -12.370 -4.038 8.598 1.00 92.94 228 LEU A N 1
ATOM 1847 C CA . LEU A 1 228 ? -12.109 -2.684 8.110 1.00 92.94 228 LEU A CA 1
ATOM 1848 C C . LEU A 1 228 ? -13.262 -2.164 7.236 1.00 92.94 228 LEU A C 1
ATOM 1850 O O . LEU A 1 228 ? -13.603 -0.980 7.301 1.00 92.94 228 LEU A O 1
ATOM 1854 N N . GLN A 1 229 ? -13.880 -3.039 6.442 1.00 93.44 229 GLN A N 1
ATOM 1855 C CA . GLN A 1 229 ? -15.089 -2.733 5.684 1.00 93.44 229 GLN A CA 1
ATOM 1856 C C . GLN A 1 229 ? -16.242 -2.348 6.615 1.00 93.44 229 GLN A C 1
ATOM 1858 O O . GLN A 1 229 ? -16.886 -1.322 6.385 1.00 93.44 229 GLN A O 1
ATOM 1863 N N . ASP A 1 230 ? -16.459 -3.114 7.682 1.00 91.00 230 ASP A N 1
ATOM 1864 C CA . ASP A 1 230 ? -17.526 -2.855 8.650 1.00 91.00 230 ASP A CA 1
ATOM 1865 C C . ASP A 1 230 ? -17.301 -1.531 9.395 1.00 91.00 230 ASP A C 1
ATOM 1867 O O . ASP A 1 230 ? -18.179 -0.663 9.381 1.00 91.00 230 ASP A O 1
ATOM 1871 N N . ALA A 1 231 ? -16.092 -1.323 9.932 1.00 89.50 231 ALA A N 1
ATOM 1872 C CA . ALA A 1 231 ? -15.701 -0.118 10.678 1.00 89.50 231 ALA A CA 1
ATOM 1873 C C . ALA A 1 231 ? -15.734 1.170 9.841 1.00 89.50 231 ALA A C 1
ATOM 1875 O O . ALA A 1 231 ? -15.734 2.285 10.363 1.00 89.50 231 ALA A O 1
ATOM 1876 N N . THR A 1 232 ? -15.707 1.041 8.515 1.00 87.94 232 THR A N 1
ATOM 1877 C CA . THR A 1 232 ? -15.808 2.197 7.627 1.00 87.94 232 THR A CA 1
ATOM 1878 C C . THR A 1 232 ? -17.157 2.302 6.950 1.00 87.94 232 THR A C 1
ATOM 1880 O O . THR A 1 232 ? -17.398 3.330 6.321 1.00 87.94 232 THR A O 1
ATOM 1883 N N . SER A 1 233 ? -18.044 1.314 7.066 1.00 84.19 233 SER A N 1
ATOM 1884 C CA . SER A 1 233 ? -19.320 1.266 6.351 1.00 84.19 233 SER A CA 1
ATOM 1885 C C . SER A 1 233 ? -20.090 2.591 6.444 1.00 84.19 233 SER A C 1
ATOM 1887 O O . SER A 1 233 ? -20.233 3.218 7.497 1.00 84.19 233 SER A O 1
ATOM 1889 N N . LEU A 1 234 ? -20.559 3.079 5.293 1.00 71.88 234 LEU A N 1
ATOM 1890 C CA . LEU A 1 234 ? -21.467 4.217 5.277 1.00 71.88 234 LEU A CA 1
ATOM 1891 C C . LEU A 1 234 ? -22.828 3.678 5.717 1.00 71.88 234 LEU A C 1
ATOM 1893 O O . LEU A 1 234 ? -23.595 3.213 4.883 1.00 71.88 234 LEU A O 1
ATOM 1897 N N . GLN A 1 235 ? -23.109 3.694 7.021 1.00 57.00 235 GLN A N 1
ATOM 1898 C CA . GLN A 1 235 ? -24.470 3.461 7.503 1.00 57.00 235 GLN A CA 1
ATOM 1899 C C . GLN A 1 235 ? -25.400 4.459 6.791 1.00 57.00 235 GLN A C 1
ATOM 1901 O O . GLN A 1 235 ? -25.110 5.668 6.796 1.00 57.00 235 GLN A O 1
ATOM 1906 N N . ASN A 1 236 ? -26.433 3.931 6.128 1.00 42.44 236 ASN A N 1
ATOM 1907 C CA . ASN A 1 236 ? -27.567 4.699 5.612 1.00 42.44 236 ASN A CA 1
ATOM 1908 C C . ASN A 1 236 ? -28.469 5.099 6.774 1.00 42.44 236 ASN A C 1
ATOM 1910 O O . ASN A 1 236 ? -28.769 4.205 7.595 1.00 42.44 236 ASN A O 1
#

Sequence (236 aa):
IAELREDYPNTRFSQWFLDPLNKKGPDYERNKSRILDKIKVVDSTFLTTSPDALEFLPKDLLPLFGGSIFQNNESNLLGQKNEVALLRLLFLSHKNAQNLETDHIIFGTGISAFELEDLLITRNFKKALETINYMRDHDRQNSAPIIWTIAKVINSCLSSLQATNRNSALANNGVWASKIKYYKDFIKKAEIKEFMSLNNEILKIDLINKGILKAETWEQIERVILMLQDATSLQN